Protein AF-A0A7G7KS51-F1 (afdb_monomer_lite)

Sequence (344 aa):
MPGAQEQTQQRRWVGEQLGLYAKAWSNDPSGSKKLEALVADLAPNDPDLRSALKVVASRDGFHKLLNLSGSGKGQIEKQAFLSDLSTVFAPQALEAIDAVLCGVLNLPIETPKEEKPSPSASGQPEAMEAEEHTKPRPRTGSLRKPSKGSLIGAGIGASVVLLGALFTATAPDALCRVGLCGNGQRSEKTEDSALNRAKQAEADLGKAKDIDSYSDAAKRLELALNDLARQRGSKTQSLEEKRLEQKIEEVRKFLEREIATRKGIDEIRDLLLRFETNPEAVDLLRNAAIQTSELVRQGTFYKDQVEALRQEIIALRKEMLRRGSSDQQTERQLNEMDPVFRLF

Foldseek 3Di:
DDDPVRLLVLLLVLLLVLLVLLVVCVVPPCSLVVSLVSLCVSPVPPVLLSVLSNVLSPDPLNSVLSVQQLHPVSVVSLVVVLVVCVVPDDPVSSSSVSSSSCNSSVPDPPDPDPPPDDDDDDDDDDDDDDDDDDDDDDDDDDDDDDDDYDDDDDDDDDDDDDDDDDDDPPDPVVVVVPPPPDPPPLDPPQLVVLLVQLVVLVVQCVVDLALVSNVVSLVSNVVSLVSNCVSQPPDDDDPSSVVSVVVSVVSVVQSVVQVVLVVLLVVLVVLVVVCVVPVLPVVSLLVSLQSLLVSCSNDYSCNVSSVVSNVVSVVSLVVPVVVDDPDPVSVVSSVVSVVSVVSD

Radius of gyration: 30.34 Å; chains: 1; bounding box: 83×69×86 Å

Structure (mmCIF, N/CA/C/O backbone):
data_AF-A0A7G7KS51-F1
#
_entry.id   AF-A0A7G7KS51-F1
#
loop_
_atom_site.group_PDB
_atom_site.id
_atom_site.type_symbol
_atom_site.label_atom_id
_atom_site.label_alt_id
_atom_site.label_comp_id
_atom_site.label_asym_id
_atom_site.label_entity_id
_atom_site.label_seq_id
_atom_site.pdbx_PDB_ins_code
_atom_site.Cartn_x
_atom_site.Cartn_y
_atom_site.Cartn_z
_atom_site.occupancy
_atom_site.B_iso_or_equiv
_atom_site.auth_seq_id
_atom_site.auth_comp_id
_atom_site.auth_asym_id
_atom_site.auth_atom_id
_atom_site.pdbx_PDB_model_num
ATOM 1 N N . MET A 1 1 ? 28.358 15.635 14.340 1.00 48.00 1 MET A N 1
ATOM 2 C CA . MET A 1 1 ? 27.502 14.512 14.780 1.00 48.00 1 MET A CA 1
ATOM 3 C C . MET A 1 1 ? 26.204 14.607 14.002 1.00 48.00 1 MET A C 1
ATOM 5 O O . MET A 1 1 ? 25.747 15.736 13.852 1.00 48.00 1 MET A O 1
ATOM 9 N N . PRO A 1 2 ? 25.661 13.496 13.478 1.00 52.97 2 PRO A N 1
ATOM 10 C CA . PRO A 1 2 ? 24.414 13.520 12.721 1.00 52.97 2 PRO A CA 1
ATOM 11 C C . PRO A 1 2 ? 23.251 13.971 13.608 1.00 52.97 2 PRO A C 1
ATOM 13 O O . PRO A 1 2 ? 23.202 13.627 14.795 1.00 52.97 2 PRO A O 1
ATOM 16 N N . GLY A 1 3 ? 22.333 14.751 13.039 1.00 71.25 3 GLY A N 1
ATOM 17 C CA . GLY A 1 3 ? 21.188 15.299 13.772 1.00 71.25 3 GLY A CA 1
ATOM 18 C C . GLY A 1 3 ? 20.215 14.208 14.231 1.00 71.25 3 GLY A C 1
ATOM 19 O O . GLY A 1 3 ? 20.162 13.130 13.644 1.00 71.25 3 GLY A O 1
ATOM 20 N N . ALA A 1 4 ? 19.390 14.482 15.248 1.00 68.88 4 ALA A N 1
ATOM 21 C CA . ALA A 1 4 ? 18.421 13.499 15.754 1.00 68.88 4 ALA A CA 1
ATOM 22 C C . ALA A 1 4 ? 17.476 12.971 14.650 1.00 68.88 4 ALA A C 1
ATOM 24 O O . ALA A 1 4 ? 17.192 11.780 14.590 1.00 68.88 4 ALA A O 1
ATOM 25 N N . GLN A 1 5 ? 17.058 13.833 13.715 1.00 70.88 5 GLN A N 1
ATOM 26 C CA . GLN A 1 5 ? 16.254 13.434 12.551 1.00 70.88 5 GLN A CA 1
ATOM 27 C C . GLN A 1 5 ? 17.016 12.523 11.572 1.00 70.88 5 GLN A C 1
ATOM 29 O O . GLN A 1 5 ? 16.438 11.579 11.040 1.00 70.88 5 GLN A O 1
ATOM 34 N N . GLU A 1 6 ? 18.306 12.780 11.358 1.00 75.62 6 GLU A N 1
ATOM 35 C CA . GLU A 1 6 ? 19.181 12.010 10.464 1.00 75.62 6 GLU A CA 1
ATOM 36 C C . GLU A 1 6 ? 19.418 10.596 11.019 1.00 75.62 6 GLU A C 1
ATOM 38 O O . GLU A 1 6 ? 19.270 9.610 10.298 1.00 75.62 6 GLU A O 1
ATOM 43 N N . GLN A 1 7 ? 19.651 10.482 12.333 1.00 79.38 7 GLN A N 1
ATOM 44 C CA . GLN A 1 7 ? 19.735 9.192 13.030 1.00 79.38 7 GLN A CA 1
ATOM 45 C C . GLN A 1 7 ? 18.413 8.411 12.953 1.00 79.38 7 GLN A C 1
ATOM 47 O O . GLN A 1 7 ? 18.426 7.205 12.707 1.00 79.38 7 GLN A O 1
ATOM 52 N N . THR A 1 8 ? 17.264 9.079 13.106 1.00 81.56 8 THR A N 1
ATOM 53 C CA . THR A 1 8 ? 15.942 8.442 12.969 1.00 81.56 8 THR A CA 1
ATOM 54 C C . THR A 1 8 ? 15.689 7.942 11.544 1.00 81.56 8 THR A C 1
ATOM 56 O O . THR A 1 8 ? 15.208 6.823 11.371 1.00 81.56 8 THR A O 1
ATOM 59 N N . GLN A 1 9 ? 16.059 8.712 10.514 1.00 82.44 9 GLN A N 1
ATOM 60 C CA . GLN A 1 9 ? 15.965 8.270 9.115 1.00 82.44 9 GLN A CA 1
ATOM 61 C C . GLN A 1 9 ? 16.899 7.087 8.820 1.00 82.44 9 GLN A C 1
ATOM 63 O O . GLN A 1 9 ? 16.473 6.118 8.193 1.00 82.44 9 GLN A O 1
ATOM 68 N N . GLN A 1 10 ? 18.135 7.112 9.325 1.00 85.75 10 GLN A N 1
ATOM 69 C CA . GLN A 1 10 ? 19.081 6.004 9.180 1.00 85.75 10 GLN A CA 1
ATOM 70 C C . GLN A 1 10 ? 18.561 4.719 9.850 1.00 85.75 10 GLN A C 1
ATOM 72 O O . GLN A 1 10 ? 18.588 3.648 9.245 1.00 85.75 10 GLN A O 1
ATOM 77 N N . ARG A 1 11 ? 18.027 4.821 11.074 1.00 87.50 11 ARG A N 1
ATOM 78 C CA . ARG A 1 11 ? 17.418 3.698 11.811 1.00 87.50 11 ARG A CA 1
ATOM 79 C C . ARG A 1 11 ? 16.184 3.143 11.099 1.00 87.50 11 ARG A C 1
ATOM 81 O O . ARG A 1 11 ? 16.029 1.927 11.000 1.00 87.50 11 ARG A O 1
ATOM 88 N N . ARG A 1 12 ? 15.354 4.014 10.520 1.00 86.19 12 ARG A N 1
ATOM 89 C CA . ARG A 1 12 ? 14.233 3.606 9.667 1.00 86.19 12 ARG A CA 1
ATOM 90 C C . ARG A 1 12 ? 14.711 2.832 8.435 1.00 86.19 12 ARG A C 1
ATOM 92 O O . ARG A 1 12 ? 14.176 1.761 8.169 1.00 86.19 12 ARG A O 1
ATOM 99 N N . TRP A 1 13 ? 15.730 3.319 7.724 1.00 88.25 13 TRP A N 1
ATOM 100 C CA . TRP A 1 13 ? 16.297 2.625 6.559 1.00 88.25 13 TRP A CA 1
ATOM 101 C C . TRP A 1 13 ? 16.840 1.233 6.922 1.00 88.25 13 TRP A C 1
ATOM 103 O O . TRP A 1 13 ? 16.546 0.262 6.225 1.00 88.25 13 TRP A O 1
ATOM 113 N N . VAL A 1 14 ? 17.540 1.106 8.059 1.00 86.88 14 VAL A N 1
ATOM 114 C CA . VAL A 1 14 ? 17.953 -0.198 8.620 1.00 86.88 14 VAL A CA 1
ATOM 115 C C . VAL A 1 14 ? 16.743 -1.117 8.809 1.00 86.88 14 VAL A C 1
ATOM 117 O O . VAL A 1 14 ? 16.795 -2.290 8.444 1.00 86.88 14 VAL A O 1
ATOM 120 N N . GLY A 1 15 ? 15.632 -0.584 9.319 1.00 87.62 15 GLY A N 1
ATOM 121 C CA . GLY A 1 15 ? 14.374 -1.312 9.460 1.00 87.62 15 GLY A CA 1
ATOM 122 C C . GLY A 1 15 ? 13.752 -1.761 8.143 1.00 87.62 15 GLY A C 1
ATOM 123 O O . GLY A 1 15 ? 13.323 -2.907 8.032 1.00 87.62 15 GLY A O 1
ATOM 124 N N . GLU A 1 16 ? 13.726 -0.893 7.133 1.00 87.50 16 GLU A N 1
ATOM 125 C CA . GLU A 1 16 ? 13.207 -1.220 5.800 1.00 87.50 16 GLU A CA 1
ATOM 126 C C . GLU A 1 16 ? 14.004 -2.379 5.173 1.00 87.50 16 GLU A C 1
ATOM 128 O O . GLU A 1 16 ? 13.408 -3.352 4.706 1.00 87.50 16 GLU A O 1
ATOM 133 N N . GLN A 1 17 ? 15.342 -2.347 5.259 1.00 85.69 17 GLN A N 1
ATOM 134 C CA . GLN A 1 17 ? 16.193 -3.460 4.818 1.00 85.69 17 GLN A CA 1
ATOM 135 C C . GLN A 1 17 ? 15.927 -4.737 5.627 1.00 85.69 17 GLN A C 1
ATOM 137 O O . GLN A 1 17 ? 15.669 -5.795 5.049 1.00 85.69 17 GLN A O 1
ATOM 142 N N . LEU A 1 18 ? 15.929 -4.645 6.962 1.00 84.94 18 LEU A N 1
ATOM 143 C CA . LEU A 1 18 ? 15.682 -5.783 7.850 1.00 84.94 18 LEU A CA 1
ATOM 144 C C . LEU A 1 18 ? 14.336 -6.457 7.535 1.00 84.94 18 LEU A C 1
ATOM 146 O O . LEU A 1 18 ? 14.275 -7.678 7.428 1.00 84.94 18 LEU A O 1
ATOM 150 N N . GLY A 1 19 ? 13.271 -5.677 7.325 1.00 84.50 19 GLY A N 1
ATOM 151 C CA . GLY A 1 19 ? 11.937 -6.184 6.999 1.00 84.50 19 GLY A CA 1
ATOM 152 C C . GLY A 1 19 ? 11.851 -6.885 5.640 1.00 84.50 19 GLY A C 1
ATOM 153 O O . GLY A 1 19 ? 11.156 -7.898 5.525 1.00 84.50 19 GLY A O 1
ATOM 154 N N . LEU A 1 20 ? 12.568 -6.394 4.622 1.00 83.75 20 LEU A N 1
ATOM 155 C CA . LEU A 1 20 ? 12.637 -7.026 3.298 1.00 83.75 20 LEU A CA 1
ATOM 156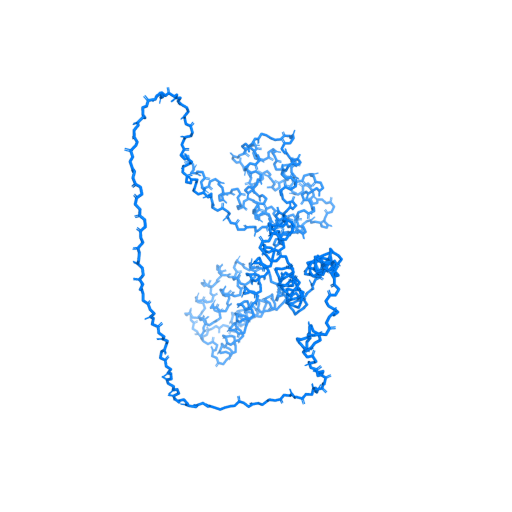 C C . LEU A 1 20 ? 13.302 -8.408 3.369 1.00 83.75 20 LEU A C 1
ATOM 158 O O . LEU A 1 20 ? 12.703 -9.409 2.965 1.00 83.75 20 LEU A O 1
ATOM 162 N N .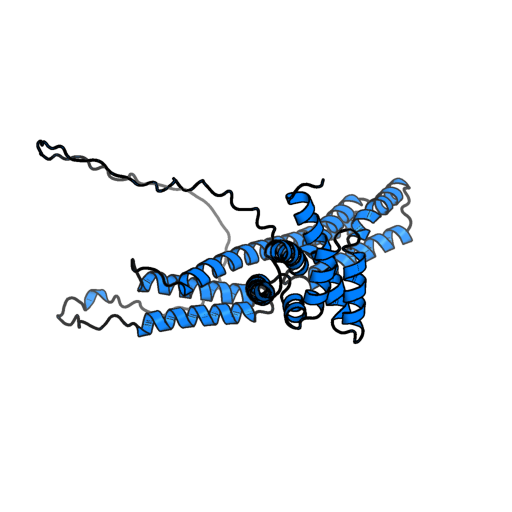 TYR A 1 21 ? 14.506 -8.484 3.940 1.00 83.31 21 TYR A N 1
ATOM 163 C CA . TYR A 1 21 ? 15.252 -9.741 4.047 1.00 83.31 21 TYR A CA 1
ATOM 164 C C . TYR A 1 21 ? 14.606 -10.731 5.027 1.00 83.31 21 TYR A C 1
ATOM 166 O O . TYR A 1 21 ? 14.544 -11.925 4.739 1.00 83.31 21 TYR A O 1
ATOM 174 N N . ALA A 1 22 ? 14.041 -10.258 6.144 1.00 83.00 22 ALA A N 1
ATOM 175 C CA . ALA A 1 22 ? 13.349 -11.120 7.101 1.00 83.00 22 ALA A CA 1
ATOM 176 C C . ALA A 1 22 ? 12.105 -11.793 6.499 1.00 83.00 22 ALA A C 1
ATOM 178 O O . ALA A 1 22 ? 11.850 -12.964 6.775 1.00 83.00 22 ALA A O 1
ATOM 179 N N . LYS A 1 23 ? 11.357 -11.094 5.632 1.00 79.75 23 LYS A N 1
ATOM 180 C CA . LYS A 1 23 ? 10.271 -11.710 4.853 1.00 79.75 23 LYS A CA 1
ATOM 181 C C . LYS A 1 23 ? 10.812 -12.732 3.854 1.00 79.75 23 LYS A C 1
ATOM 183 O O . LYS A 1 23 ? 10.288 -13.843 3.802 1.00 79.75 23 LYS A O 1
ATOM 188 N N . ALA A 1 24 ? 11.870 -12.396 3.110 1.00 80.69 24 ALA A N 1
ATOM 189 C CA . ALA A 1 24 ? 12.480 -13.293 2.124 1.00 80.69 24 ALA A CA 1
ATOM 190 C C . ALA A 1 24 ? 13.015 -14.602 2.741 1.00 80.69 24 ALA A C 1
ATOM 192 O O . ALA A 1 24 ? 12.940 -15.653 2.109 1.00 80.69 24 ALA A O 1
ATOM 193 N N . TRP A 1 25 ? 13.513 -14.557 3.980 1.00 81.38 25 TRP A N 1
ATOM 194 C CA . TRP A 1 25 ? 14.050 -15.721 4.698 1.00 81.38 25 TRP A CA 1
ATOM 195 C C . TRP A 1 25 ? 13.084 -16.342 5.718 1.00 81.38 25 TRP A C 1
ATOM 197 O O . TRP A 1 25 ? 13.467 -17.271 6.422 1.00 81.38 25 TRP A O 1
ATOM 207 N N . SER A 1 26 ? 11.831 -15.882 5.791 1.00 74.38 26 SER A N 1
ATOM 208 C CA . SER A 1 26 ? 10.830 -16.379 6.756 1.00 74.38 26 SER A CA 1
ATOM 209 C C . SER A 1 26 ? 10.537 -17.886 6.651 1.00 74.38 26 SER A C 1
ATOM 211 O O . SER A 1 26 ? 10.188 -18.509 7.649 1.00 74.38 26 SER A O 1
ATOM 213 N N . ASN A 1 27 ? 10.727 -18.475 5.465 1.00 71.25 27 ASN A N 1
ATOM 214 C CA . ASN A 1 27 ? 10.552 -19.908 5.194 1.00 71.25 27 ASN A CA 1
ATOM 215 C C . ASN A 1 27 ? 11.881 -20.696 5.165 1.00 71.25 27 ASN A C 1
ATOM 217 O O . ASN A 1 27 ? 11.888 -21.879 4.829 1.00 71.25 27 ASN A O 1
ATOM 221 N N . ASP A 1 28 ? 13.014 -20.055 5.468 1.00 75.44 28 ASP A N 1
ATOM 222 C CA . ASP A 1 28 ? 14.344 -20.671 5.449 1.00 75.44 28 ASP A CA 1
ATOM 223 C C . ASP A 1 28 ? 14.732 -21.145 6.867 1.00 75.44 28 ASP A C 1
ATOM 225 O O . ASP A 1 28 ? 14.805 -20.316 7.778 1.00 75.44 28 ASP A O 1
ATOM 229 N N . PRO A 1 29 ? 15.059 -22.436 7.087 1.00 69.06 29 PRO A N 1
ATOM 230 C CA . PRO A 1 29 ? 15.529 -22.939 8.386 1.00 69.06 29 PRO A CA 1
ATOM 231 C C . PRO A 1 29 ? 16.785 -22.237 8.934 1.00 69.06 29 PRO A C 1
ATOM 233 O O . PRO A 1 29 ? 17.073 -22.314 10.126 1.00 69.06 29 PRO A O 1
ATOM 236 N N . SER A 1 30 ? 17.551 -21.560 8.073 1.00 76.69 30 SER A N 1
ATOM 237 C CA . SER A 1 30 ? 18.721 -20.747 8.427 1.00 76.69 30 SER A CA 1
ATOM 238 C C . SER A 1 30 ? 18.424 -19.244 8.563 1.00 76.69 30 SER A C 1
ATOM 240 O O . SER A 1 30 ? 19.334 -18.469 8.869 1.00 76.69 30 SER A O 1
ATOM 242 N N . GLY A 1 31 ? 17.170 -18.820 8.366 1.00 74.12 31 GLY A N 1
ATOM 243 C CA . GLY A 1 31 ? 16.760 -17.415 8.302 1.00 74.12 31 GLY A CA 1
ATOM 244 C C . GLY A 1 31 ? 17.086 -16.598 9.555 1.00 74.12 31 GLY A C 1
ATOM 245 O O . GLY A 1 31 ? 17.505 -15.451 9.433 1.00 74.12 31 GLY A O 1
ATOM 246 N N . SER A 1 32 ? 17.004 -17.192 10.749 1.00 70.44 32 SER A N 1
ATOM 247 C CA . SER A 1 32 ? 17.393 -16.543 12.013 1.00 70.44 32 SER A CA 1
ATOM 248 C C . SER A 1 32 ? 18.886 -16.190 12.057 1.00 70.44 32 SER A C 1
ATOM 250 O O . SER A 1 32 ? 19.242 -15.045 12.323 1.00 70.44 32 SER A O 1
ATOM 252 N N . LYS A 1 33 ? 19.771 -17.124 11.685 1.00 75.94 33 LYS A N 1
ATOM 253 C CA . LYS A 1 33 ? 21.223 -16.872 11.593 1.00 75.94 33 LYS A CA 1
ATOM 254 C C . LYS A 1 33 ? 21.568 -15.843 10.513 1.00 75.94 33 LYS A C 1
ATOM 256 O O . LYS A 1 33 ? 22.468 -15.029 10.705 1.00 75.94 33 LYS A O 1
ATOM 261 N N . LYS A 1 34 ? 20.844 -15.856 9.388 1.00 79.69 34 LYS A N 1
ATOM 262 C CA . LYS A 1 34 ? 20.991 -14.846 8.326 1.00 79.69 34 LYS A CA 1
ATOM 263 C C . LYS A 1 34 ? 20.549 -13.458 8.801 1.00 79.69 34 LYS A C 1
ATOM 265 O O . LYS A 1 34 ? 21.216 -12.477 8.486 1.00 79.69 34 LYS A O 1
ATOM 270 N N . LEU A 1 35 ? 19.493 -13.373 9.613 1.00 77.12 35 LEU A N 1
ATOM 271 C CA . LEU A 1 35 ? 19.055 -12.124 10.242 1.00 77.12 35 LEU A CA 1
ATOM 272 C C . LEU A 1 35 ? 20.059 -11.595 11.270 1.00 77.12 35 LEU A C 1
ATOM 274 O O . LEU A 1 35 ? 20.345 -10.402 11.265 1.00 77.12 35 LEU A O 1
ATOM 278 N N . GLU A 1 36 ? 20.647 -12.452 12.105 1.00 76.12 36 GLU A N 1
ATOM 279 C CA . GLU A 1 36 ? 21.691 -12.040 13.055 1.00 76.12 36 GLU A CA 1
ATOM 280 C C . GLU A 1 36 ? 22.951 -11.488 12.369 1.00 76.12 36 GLU A C 1
ATOM 282 O O . GLU A 1 36 ? 23.562 -10.545 12.885 1.00 76.12 36 GLU A O 1
ATOM 287 N N . ALA A 1 37 ? 23.330 -12.058 11.219 1.00 80.75 37 ALA A N 1
ATOM 288 C CA . ALA A 1 37 ? 24.410 -11.545 10.376 1.00 80.75 37 ALA A CA 1
ATOM 289 C C . ALA A 1 37 ? 24.028 -10.192 9.751 1.00 80.75 37 ALA A C 1
ATOM 291 O O . ALA A 1 37 ? 24.745 -9.212 9.931 1.00 80.75 37 ALA A O 1
ATOM 292 N N . LEU A 1 38 ? 22.845 -10.100 9.137 1.00 82.62 38 LEU A N 1
ATOM 293 C CA . LEU A 1 38 ? 22.338 -8.863 8.539 1.00 82.62 38 LEU A CA 1
ATOM 294 C C . LEU A 1 38 ? 22.237 -7.710 9.555 1.00 82.62 38 LEU A C 1
ATOM 296 O O . LEU A 1 38 ? 22.569 -6.573 9.234 1.00 82.62 38 LEU A O 1
ATOM 300 N N . VAL A 1 39 ? 21.831 -7.983 10.799 1.00 81.69 39 VAL A N 1
ATOM 301 C CA . VAL A 1 39 ? 21.826 -6.985 11.885 1.00 81.69 39 VAL A CA 1
ATOM 302 C C . VAL A 1 39 ? 23.236 -6.458 12.185 1.00 81.69 39 VAL A C 1
ATOM 304 O O . VAL A 1 39 ? 23.389 -5.281 12.517 1.00 81.69 39 VAL A O 1
ATOM 307 N N . ALA A 1 40 ? 24.272 -7.295 12.068 1.00 77.88 40 ALA A N 1
ATOM 308 C CA . ALA A 1 40 ? 25.654 -6.853 12.243 1.00 77.88 40 ALA A CA 1
ATOM 309 C C . ALA A 1 40 ? 26.127 -5.943 11.098 1.00 77.88 40 ALA A C 1
ATOM 311 O O . ALA A 1 40 ? 26.807 -4.952 11.373 1.00 77.88 40 ALA A O 1
ATOM 312 N N . ASP A 1 41 ? 25.712 -6.241 9.865 1.00 79.44 41 ASP A N 1
ATOM 313 C CA . ASP A 1 41 ? 26.084 -5.493 8.658 1.00 79.44 41 ASP A CA 1
ATOM 314 C C . ASP A 1 41 ? 25.321 -4.163 8.510 1.00 79.44 41 ASP A C 1
ATOM 316 O O . ASP A 1 41 ? 25.886 -3.176 8.040 1.00 79.44 41 ASP A O 1
ATOM 320 N N . LEU A 1 42 ? 24.050 -4.102 8.932 1.00 78.31 42 LEU A N 1
ATOM 321 C CA . LEU A 1 42 ? 23.209 -2.900 8.821 1.00 78.31 42 LEU A CA 1
ATOM 322 C C . LEU A 1 42 ? 23.503 -1.832 9.890 1.00 78.31 42 LEU A C 1
ATOM 324 O O . LEU A 1 42 ? 23.243 -0.652 9.660 1.00 78.31 42 LEU A O 1
ATOM 328 N N . ALA A 1 43 ? 24.052 -2.218 11.046 1.00 78.94 43 ALA A N 1
ATOM 329 C CA . ALA A 1 43 ? 24.408 -1.304 12.137 1.00 78.94 43 ALA A CA 1
ATOM 330 C C . ALA A 1 43 ? 25.916 -1.366 12.483 1.00 78.94 43 ALA A C 1
ATOM 332 O O . ALA A 1 43 ? 26.275 -1.673 13.627 1.00 78.94 43 ALA A O 1
ATOM 333 N N . PRO A 1 44 ? 26.835 -1.072 11.536 1.00 74.06 44 PRO A N 1
ATOM 334 C CA . PRO A 1 44 ? 28.278 -1.246 11.731 1.00 74.06 44 PRO A CA 1
ATOM 335 C C . PRO A 1 44 ? 28.872 -0.249 12.741 1.00 74.06 44 PRO A C 1
ATOM 337 O O . PRO A 1 44 ? 29.849 -0.574 13.414 1.00 74.06 44 PRO A O 1
ATOM 340 N N . ASN A 1 45 ? 28.231 0.914 12.910 1.00 78.00 45 ASN A N 1
ATOM 341 C CA . ASN A 1 45 ? 28.714 2.030 13.732 1.00 78.00 45 ASN A CA 1
ATOM 342 C C . ASN A 1 45 ? 27.875 2.292 15.004 1.00 78.00 45 ASN A C 1
ATOM 344 O O . ASN A 1 45 ? 28.193 3.214 15.747 1.00 78.00 45 ASN A O 1
ATOM 348 N N . ASP A 1 46 ? 26.819 1.508 15.259 1.00 79.44 46 ASP A N 1
ATOM 349 C CA . ASP A 1 46 ? 25.944 1.629 16.442 1.00 79.44 46 ASP A CA 1
ATOM 350 C C . ASP A 1 46 ? 25.888 0.257 17.162 1.00 79.44 46 ASP A C 1
ATOM 352 O O . ASP A 1 46 ? 25.078 -0.608 16.802 1.00 79.44 46 ASP A O 1
ATOM 356 N N . PRO A 1 47 ? 26.823 -0.023 18.097 1.00 80.06 47 PRO A N 1
ATOM 357 C CA . PRO A 1 47 ? 26.948 -1.335 18.740 1.00 80.06 47 PRO A CA 1
ATOM 358 C C . PRO A 1 47 ? 25.800 -1.632 19.715 1.00 80.06 47 PRO A C 1
ATOM 360 O O . PRO A 1 47 ? 25.430 -2.799 19.885 1.00 80.06 47 PRO A O 1
ATOM 363 N N . ASP A 1 48 ? 25.207 -0.595 20.306 1.00 80.38 48 ASP A N 1
ATOM 364 C CA . ASP A 1 48 ? 24.077 -0.716 21.226 1.00 80.38 48 ASP A CA 1
ATOM 365 C C . ASP A 1 48 ? 22.808 -1.080 20.451 1.00 80.38 48 ASP A C 1
ATOM 367 O O . ASP A 1 48 ? 22.142 -2.066 20.783 1.00 80.38 48 ASP A O 1
ATOM 371 N N . LEU A 1 49 ? 22.539 -0.388 19.334 1.00 81.81 49 LEU A N 1
ATOM 372 C CA . LEU A 1 49 ? 21.464 -0.756 18.413 1.00 81.81 49 LEU A CA 1
ATOM 373 C C . LEU A 1 49 ? 21.659 -2.170 17.860 1.00 81.81 49 LEU A C 1
ATOM 375 O O . LEU A 1 49 ? 20.711 -2.951 17.845 1.00 81.81 49 LEU A O 1
ATOM 379 N N . ARG A 1 50 ? 22.876 -2.544 17.445 1.00 84.69 50 ARG A N 1
ATOM 380 C CA . ARG A 1 50 ? 23.167 -3.905 16.958 1.00 84.69 50 ARG A CA 1
ATOM 381 C C . ARG A 1 50 ? 22.831 -4.969 18.003 1.00 84.69 50 ARG A C 1
ATOM 383 O O . ARG A 1 50 ? 22.251 -6.002 17.668 1.00 84.69 50 ARG A O 1
ATOM 390 N N . SER A 1 51 ? 23.192 -4.725 19.260 1.00 84.19 51 SER A N 1
ATOM 391 C CA . SER A 1 51 ? 22.931 -5.647 20.370 1.00 84.19 51 SER A CA 1
ATOM 392 C C . SER A 1 51 ? 21.431 -5.761 20.653 1.00 84.19 51 SER A C 1
ATOM 394 O O . SER A 1 51 ? 20.903 -6.870 20.751 1.00 84.19 51 SER A O 1
ATOM 396 N N . ALA A 1 52 ? 20.723 -4.629 20.677 1.00 84.44 52 ALA A N 1
ATOM 397 C CA . ALA A 1 52 ? 19.272 -4.580 20.820 1.00 84.44 52 ALA A CA 1
ATOM 398 C C . ALA A 1 52 ? 18.543 -5.306 19.674 1.00 84.44 52 ALA A C 1
ATOM 400 O O . ALA A 1 52 ? 17.656 -6.125 19.918 1.00 84.44 52 ALA A O 1
ATOM 401 N N . LEU A 1 53 ? 18.954 -5.077 18.423 1.00 85.06 53 LEU A N 1
ATOM 402 C CA . LEU A 1 53 ? 18.328 -5.682 17.246 1.00 85.06 53 LEU A CA 1
ATOM 403 C C . LEU A 1 53 ? 18.522 -7.199 17.166 1.00 85.06 53 LEU A C 1
ATOM 405 O O . LEU A 1 53 ? 17.620 -7.881 16.686 1.00 85.06 53 LEU A O 1
ATOM 409 N N . LYS A 1 54 ? 19.624 -7.759 17.686 1.00 84.00 54 LYS A N 1
ATOM 410 C CA . LYS A 1 54 ? 19.775 -9.222 17.806 1.00 84.00 54 LYS A CA 1
ATOM 411 C C . LYS A 1 54 ? 18.748 -9.831 18.765 1.00 84.00 54 LYS A C 1
ATOM 413 O O . LYS A 1 54 ? 18.146 -10.856 18.452 1.00 84.00 54 LYS A O 1
ATOM 418 N N . VAL A 1 55 ? 18.507 -9.186 19.908 1.00 83.94 55 VAL A N 1
ATOM 419 C CA . VAL A 1 55 ? 17.481 -9.613 20.880 1.00 83.94 55 VAL A CA 1
ATOM 420 C C . VAL A 1 55 ? 16.067 -9.430 20.321 1.00 83.94 55 VAL A C 1
ATOM 422 O O . VAL A 1 55 ? 15.196 -10.257 20.567 1.00 83.94 55 VAL A O 1
ATOM 425 N N . VAL A 1 56 ? 15.824 -8.373 19.543 1.00 85.19 56 VAL A N 1
ATOM 426 C CA . VAL A 1 56 ? 14.545 -8.168 18.845 1.00 85.19 56 VAL A CA 1
ATOM 427 C C . VAL A 1 56 ? 14.310 -9.255 17.793 1.00 85.19 56 VAL A C 1
ATOM 429 O O . VAL A 1 56 ? 13.265 -9.899 17.821 1.00 85.19 56 VAL A O 1
ATOM 432 N N . ALA A 1 57 ? 15.279 -9.501 16.907 1.00 83.00 57 ALA A N 1
ATOM 433 C CA . ALA A 1 57 ? 15.151 -10.440 15.791 1.00 83.00 57 ALA A CA 1
ATOM 434 C C . ALA A 1 57 ? 15.012 -11.913 16.219 1.00 83.00 57 ALA A C 1
ATOM 436 O O . ALA A 1 57 ? 14.525 -12.724 15.438 1.00 83.00 57 ALA A O 1
ATOM 437 N N . SER A 1 58 ? 15.415 -12.254 17.447 1.00 80.38 58 SER A N 1
ATOM 438 C CA . SER A 1 58 ? 15.304 -13.599 18.032 1.00 80.38 58 SER A CA 1
ATOM 439 C C . SER A 1 58 ? 14.009 -13.840 18.825 1.00 80.38 58 SER A C 1
ATOM 441 O O . SER A 1 58 ? 13.794 -14.947 19.315 1.00 80.38 58 SER A O 1
ATOM 443 N N . ARG A 1 59 ? 13.120 -12.840 18.956 1.00 82.75 59 ARG A N 1
ATOM 444 C CA . ARG A 1 59 ? 11.812 -12.989 19.620 1.00 82.75 59 ARG A CA 1
ATOM 445 C C . ARG A 1 59 ? 10.711 -13.367 18.626 1.00 82.75 59 ARG A C 1
ATOM 447 O O . ARG A 1 59 ? 10.516 -12.685 17.624 1.00 82.75 59 ARG A O 1
ATOM 454 N N . ASP A 1 60 ? 9.864 -14.331 18.992 1.00 79.62 60 ASP A N 1
ATOM 455 C CA . ASP A 1 60 ? 8.670 -14.730 18.218 1.00 79.62 60 ASP A CA 1
ATOM 456 C C . ASP A 1 60 ? 7.752 -13.551 17.845 1.00 79.62 60 ASP A C 1
ATOM 458 O O . ASP A 1 60 ? 7.139 -13.536 16.775 1.00 79.62 60 ASP A O 1
ATOM 462 N N . GLY A 1 61 ? 7.658 -12.542 18.721 1.00 82.19 61 GLY A N 1
ATOM 463 C CA . GLY A 1 61 ? 6.892 -11.318 18.468 1.00 82.19 61 GLY A CA 1
ATOM 464 C C . GLY A 1 61 ? 7.372 -10.556 17.229 1.00 82.19 61 GLY A C 1
ATOM 465 O O . GLY A 1 61 ? 6.549 -10.082 16.450 1.00 82.19 61 GLY A O 1
ATOM 466 N N . PHE A 1 62 ? 8.682 -10.526 16.968 1.00 84.12 62 PHE A N 1
ATOM 467 C CA . PHE A 1 62 ? 9.233 -9.894 15.771 1.00 84.12 62 PHE A CA 1
ATOM 468 C C . PHE A 1 62 ? 8.801 -10.627 14.495 1.00 84.12 62 PHE A C 1
ATOM 470 O O . PHE A 1 62 ? 8.353 -9.993 13.542 1.00 84.12 62 PHE A O 1
ATOM 477 N N . HIS A 1 63 ? 8.820 -11.964 14.492 1.00 81.25 63 HIS A N 1
ATOM 478 C CA . HIS A 1 63 ? 8.332 -12.744 13.351 1.00 81.25 63 HIS A CA 1
ATOM 479 C C . HIS A 1 63 ? 6.830 -12.546 13.089 1.00 81.25 63 HIS A C 1
ATOM 481 O O . HIS A 1 63 ? 6.414 -12.486 11.931 1.00 81.25 63 HIS A O 1
ATOM 487 N N . LYS A 1 64 ? 6.013 -12.361 14.137 1.00 82.06 64 LYS A N 1
ATOM 488 C CA . LYS A 1 64 ? 4.595 -11.983 13.985 1.00 82.06 64 LYS A CA 1
ATOM 489 C C . LYS A 1 64 ? 4.438 -10.601 13.338 1.00 82.06 64 LYS A C 1
ATOM 491 O O . LYS A 1 64 ? 3.606 -10.452 12.445 1.00 82.06 64 LYS A O 1
ATOM 496 N N . LEU A 1 65 ? 5.263 -9.622 13.722 1.00 85.00 65 LEU A N 1
ATOM 497 C CA . LEU A 1 65 ? 5.252 -8.271 13.142 1.00 85.00 65 LEU A CA 1
ATOM 498 C C . LEU A 1 65 ? 5.561 -8.257 11.637 1.00 85.00 65 LEU A C 1
ATOM 500 O O . LEU A 1 65 ? 4.925 -7.506 10.898 1.00 85.00 65 LEU A O 1
ATOM 504 N N . LEU A 1 66 ? 6.469 -9.112 11.150 1.00 83.19 66 LEU A N 1
ATOM 505 C CA . LEU A 1 66 ? 6.804 -9.192 9.718 1.00 83.19 66 LEU A CA 1
ATOM 506 C C . LEU A 1 66 ? 5.576 -9.460 8.834 1.00 83.19 66 LEU A C 1
ATOM 508 O O . LEU A 1 66 ? 5.436 -8.847 7.774 1.00 83.19 66 LEU A O 1
ATOM 512 N N . ASN A 1 67 ? 4.663 -10.315 9.302 1.00 80.25 67 ASN A N 1
ATOM 513 C CA . ASN A 1 67 ? 3.419 -10.668 8.610 1.00 80.25 67 ASN A CA 1
ATOM 514 C C . ASN A 1 67 ? 2.355 -9.553 8.650 1.00 80.25 67 ASN A C 1
ATOM 516 O O . ASN A 1 67 ? 1.335 -9.655 7.972 1.00 80.25 67 ASN A O 1
ATOM 520 N N . LEU A 1 68 ? 2.580 -8.495 9.436 1.00 80.50 68 LEU A N 1
ATOM 521 C CA . LEU A 1 68 ? 1.661 -7.369 9.639 1.00 80.50 68 LEU A CA 1
ATOM 522 C C . LEU A 1 68 ? 2.198 -6.040 9.082 1.00 80.50 68 LEU A C 1
ATOM 524 O O . LEU A 1 68 ? 1.521 -5.013 9.169 1.00 80.50 68 LEU A O 1
ATOM 528 N N . SER A 1 69 ? 3.393 -6.058 8.494 1.00 74.94 69 SER A N 1
ATOM 529 C CA . SER A 1 69 ? 4.022 -4.939 7.788 1.00 74.94 69 SER A CA 1
ATOM 530 C C . SER A 1 69 ? 3.121 -4.411 6.658 1.00 74.94 69 SER A C 1
ATOM 532 O O . SER A 1 69 ? 2.587 -5.190 5.870 1.00 74.94 69 SER A O 1
ATOM 534 N N . GLY A 1 70 ? 2.921 -3.090 6.607 1.00 65.12 70 GLY A N 1
ATOM 535 C CA . GLY A 1 70 ? 1.955 -2.413 5.732 1.00 65.12 70 GLY A CA 1
ATOM 536 C C . GLY A 1 70 ? 0.506 -2.389 6.244 1.00 65.12 70 GLY A C 1
ATOM 537 O O . GLY A 1 70 ? -0.335 -1.730 5.638 1.00 65.12 70 GLY A O 1
ATOM 538 N N . SER A 1 71 ? 0.185 -3.056 7.360 1.00 70.62 71 SER A N 1
ATOM 539 C CA . SER A 1 71 ? -1.170 -3.075 7.931 1.00 70.62 71 SER A CA 1
ATOM 540 C C . SER A 1 71 ? -1.286 -2.220 9.198 1.00 70.62 71 SER A C 1
ATOM 542 O O . SER A 1 71 ? -0.375 -2.182 10.024 1.00 70.62 71 SER A O 1
ATOM 544 N N . GLY A 1 72 ? -2.461 -1.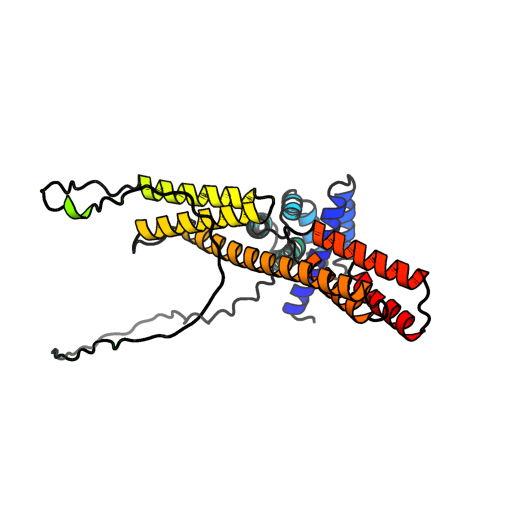626 9.436 1.00 66.00 72 GLY A N 1
ATOM 545 C CA . GLY A 1 72 ? -2.742 -0.921 10.698 1.00 66.00 72 GLY A CA 1
ATOM 546 C C . GLY A 1 72 ? -2.726 -1.828 11.943 1.00 66.00 72 GLY A C 1
ATOM 547 O O . GLY A 1 72 ? -2.574 -1.336 13.056 1.00 66.00 72 GLY A O 1
ATOM 548 N N . LYS A 1 73 ? -2.826 -3.159 11.781 1.00 74.31 73 LYS A N 1
ATOM 549 C CA . LYS A 1 73 ? -2.594 -4.115 12.883 1.00 74.31 73 LYS A CA 1
ATOM 550 C C . LYS A 1 73 ? -1.120 -4.137 13.301 1.00 74.31 73 LYS A C 1
ATOM 552 O O . LYS A 1 73 ? -0.834 -4.287 14.482 1.00 74.31 73 LYS A O 1
ATOM 557 N N . GLY A 1 74 ? -0.201 -3.906 12.359 1.00 81.06 74 GLY A N 1
ATOM 558 C CA . GLY A 1 74 ? 1.230 -3.794 12.627 1.00 81.06 74 GLY A CA 1
ATOM 559 C C . GLY A 1 74 ? 1.566 -2.675 13.614 1.00 81.06 74 GLY A C 1
ATOM 560 O O . GLY A 1 74 ? 2.438 -2.867 14.448 1.00 81.06 74 GLY A O 1
ATOM 561 N N . GLN A 1 75 ? 0.847 -1.546 13.601 1.00 80.12 75 GLN A N 1
ATOM 562 C CA . GLN A 1 75 ? 1.085 -0.451 14.552 1.00 80.12 75 GLN A CA 1
ATOM 563 C C . GLN A 1 75 ? 0.654 -0.796 15.989 1.00 80.12 75 GLN A C 1
ATOM 565 O O . GLN A 1 75 ? 1.366 -0.454 16.932 1.00 80.12 75 GLN A O 1
ATOM 570 N N . ILE A 1 76 ? -0.461 -1.515 16.157 1.00 79.25 76 ILE A N 1
ATOM 571 C CA . ILE A 1 76 ? -0.948 -1.973 17.471 1.00 79.25 76 ILE A CA 1
ATOM 572 C C . ILE A 1 76 ? 0.001 -3.034 18.042 1.00 79.25 76 ILE A C 1
ATOM 574 O O . ILE A 1 76 ? 0.466 -2.916 19.174 1.00 79.25 76 ILE A O 1
ATOM 578 N N . GLU A 1 77 ? 0.352 -4.036 17.236 1.00 85.25 77 GLU A N 1
ATOM 579 C CA . GLU A 1 77 ? 1.285 -5.092 17.639 1.00 85.25 77 GLU A CA 1
ATOM 580 C C . GLU A 1 77 ? 2.700 -4.533 17.874 1.00 85.25 77 GLU A C 1
ATOM 582 O O . GLU A 1 77 ? 3.391 -4.995 18.778 1.00 85.25 77 GLU A O 1
ATOM 587 N N . LYS A 1 78 ? 3.128 -3.486 17.143 1.00 89.81 78 LYS A N 1
ATOM 588 C CA . LYS A 1 78 ? 4.380 -2.755 17.424 1.00 89.81 78 LYS A CA 1
ATOM 589 C C . LYS A 1 78 ? 4.360 -2.168 18.832 1.00 89.81 78 LYS A C 1
ATOM 591 O O . LYS A 1 78 ? 5.329 -2.331 19.564 1.00 89.81 78 LYS A O 1
ATOM 596 N N . GLN A 1 79 ? 3.274 -1.495 19.216 1.00 86.25 79 GLN A N 1
ATOM 597 C CA . GLN A 1 79 ? 3.140 -0.897 20.548 1.00 86.25 79 GLN A CA 1
ATOM 598 C C . GLN A 1 79 ? 3.121 -1.962 21.653 1.00 86.25 79 GLN A C 1
ATOM 600 O O . GLN A 1 79 ? 3.812 -1.795 22.655 1.00 86.25 79 GLN A O 1
ATOM 605 N N . ALA A 1 80 ? 2.414 -3.079 21.451 1.00 83.88 80 ALA A N 1
ATOM 606 C CA . ALA A 1 80 ? 2.440 -4.212 22.380 1.00 83.88 80 ALA A CA 1
ATOM 607 C C . ALA A 1 80 ? 3.860 -4.798 22.522 1.00 83.88 80 ALA A C 1
ATOM 609 O O . ALA A 1 80 ? 4.378 -4.928 23.628 1.00 83.88 80 ALA A O 1
ATOM 610 N N . PHE A 1 81 ? 4.541 -5.050 21.403 1.00 88.44 81 PHE A N 1
ATOM 611 C CA . PHE A 1 81 ? 5.898 -5.594 21.388 1.00 88.44 81 PHE A CA 1
ATOM 612 C C . PHE A 1 81 ? 6.942 -4.639 21.997 1.00 88.44 81 PHE A C 1
ATOM 614 O O . PHE A 1 81 ? 7.859 -5.085 22.685 1.00 88.44 81 PHE A O 1
ATOM 621 N N . LEU A 1 82 ? 6.795 -3.322 21.811 1.00 88.69 82 LEU A N 1
ATOM 622 C CA . LEU A 1 82 ? 7.623 -2.313 22.485 1.00 88.69 82 LEU A CA 1
ATOM 623 C C . LEU A 1 82 ? 7.340 -2.237 23.989 1.00 88.69 82 LEU A C 1
ATOM 625 O O . LEU A 1 82 ? 8.280 -2.094 24.771 1.00 88.69 82 LEU A O 1
ATOM 629 N N . SER A 1 83 ? 6.082 -2.397 24.408 1.00 85.62 83 SER A N 1
ATOM 630 C CA . SER A 1 83 ? 5.719 -2.517 25.824 1.00 85.62 83 SER A CA 1
ATOM 631 C C . SER A 1 83 ? 6.398 -3.735 26.463 1.00 85.62 83 SER A C 1
ATOM 633 O O . SER A 1 83 ? 7.004 -3.606 27.526 1.00 85.62 83 SER A O 1
ATOM 635 N N . ASP A 1 84 ? 6.413 -4.885 25.783 1.00 85.69 84 ASP A N 1
ATOM 636 C CA . ASP A 1 84 ? 7.124 -6.088 26.242 1.00 85.69 84 ASP A CA 1
ATOM 637 C C . ASP A 1 84 ? 8.652 -5.898 26.280 1.00 85.69 84 ASP A C 1
ATOM 639 O O . ASP A 1 84 ? 9.344 -6.474 27.126 1.00 85.69 84 ASP A O 1
ATOM 643 N N . LEU A 1 85 ? 9.212 -5.104 25.363 1.00 85.38 85 LEU A N 1
ATOM 644 C CA . LEU A 1 85 ? 10.639 -4.762 25.334 1.00 85.38 85 LEU A CA 1
ATOM 645 C C . LEU A 1 85 ? 11.033 -3.745 26.415 1.00 85.38 85 LEU A C 1
ATOM 647 O O . LEU A 1 85 ? 12.181 -3.766 26.858 1.00 85.38 85 LEU A O 1
ATOM 651 N N . SER A 1 86 ? 10.106 -2.905 26.887 1.00 86.81 86 SER A N 1
ATOM 652 C CA . SER A 1 86 ? 10.385 -1.884 27.912 1.00 86.81 86 SER A CA 1
ATOM 653 C C . SER A 1 86 ? 10.755 -2.448 29.289 1.00 86.81 86 SER A C 1
ATOM 655 O O . SER A 1 86 ? 11.313 -1.743 30.124 1.00 86.81 86 SER A O 1
ATOM 657 N N . THR A 1 87 ? 10.520 -3.745 29.501 1.00 82.75 87 THR A N 1
ATOM 658 C CA . THR A 1 87 ? 10.986 -4.495 30.678 1.00 82.75 87 THR A CA 1
ATOM 659 C C . THR A 1 87 ? 12.476 -4.863 30.629 1.00 82.75 87 THR A C 1
ATOM 661 O O . THR A 1 87 ? 13.037 -5.261 31.647 1.00 82.75 87 THR A O 1
ATOM 664 N N . VAL A 1 88 ? 13.120 -4.750 29.458 1.00 82.75 88 VAL A N 1
ATOM 665 C CA . VAL A 1 88 ? 14.508 -5.190 29.205 1.00 82.75 88 VAL A CA 1
ATOM 666 C C . VAL A 1 88 ? 15.402 -4.052 28.700 1.00 82.75 88 VAL A C 1
ATOM 668 O O . VAL A 1 88 ? 16.598 -4.046 28.984 1.00 82.75 88 VAL A O 1
ATOM 671 N N . PHE A 1 89 ? 14.847 -3.089 27.961 1.00 84.62 89 PHE A N 1
ATOM 672 C CA . PHE A 1 89 ? 15.606 -2.020 27.309 1.00 84.62 89 PHE A CA 1
ATOM 673 C C . PHE A 1 89 ? 15.361 -0.645 27.931 1.00 84.62 89 PHE A C 1
ATOM 675 O O . PHE A 1 89 ? 14.235 -0.283 28.265 1.00 84.62 89 PHE A O 1
ATOM 682 N N . ALA A 1 90 ? 16.428 0.154 28.025 1.00 82.25 90 ALA A N 1
ATOM 683 C CA . ALA A 1 90 ? 16.344 1.554 28.428 1.00 82.25 90 ALA A CA 1
ATOM 684 C C . ALA A 1 90 ? 15.563 2.398 27.390 1.00 82.25 90 ALA A C 1
ATOM 686 O O . ALA A 1 90 ? 15.603 2.070 26.200 1.00 82.25 90 ALA A O 1
ATOM 687 N N . PRO A 1 91 ? 14.928 3.522 27.784 1.00 78.88 91 PRO A N 1
ATOM 688 C CA . PRO A 1 91 ? 14.093 4.335 26.888 1.00 78.88 91 PRO A CA 1
ATOM 689 C C . PRO A 1 91 ? 14.768 4.743 25.569 1.00 78.88 91 PRO A C 1
ATOM 691 O O . PRO A 1 91 ? 14.176 4.601 24.506 1.00 78.88 91 PRO A O 1
ATOM 694 N N . GLN A 1 92 ? 16.042 5.141 25.614 1.00 79.94 92 GLN A N 1
ATOM 695 C CA . GLN A 1 92 ? 16.820 5.529 24.426 1.00 79.94 92 GLN A CA 1
ATOM 696 C C . GLN A 1 92 ? 17.004 4.370 23.427 1.00 79.94 92 GLN A C 1
ATOM 698 O O . GLN A 1 92 ? 17.015 4.577 22.213 1.00 79.94 92 GLN A O 1
ATOM 703 N N . ALA A 1 93 ? 17.118 3.134 23.924 1.00 82.94 93 ALA A N 1
ATOM 704 C CA . ALA A 1 93 ? 17.177 1.945 23.080 1.00 82.94 93 ALA A CA 1
ATOM 705 C C . ALA A 1 93 ? 15.790 1.589 22.518 1.00 82.94 93 ALA A C 1
ATOM 707 O O . ALA A 1 93 ? 15.703 1.154 21.373 1.00 82.94 93 ALA A O 1
ATOM 708 N N . LEU A 1 94 ? 14.707 1.824 23.270 1.00 83.81 94 LEU A N 1
ATOM 709 C CA . LEU A 1 94 ? 13.334 1.642 22.781 1.00 83.81 94 LEU A CA 1
ATOM 710 C C . LEU A 1 94 ? 12.989 2.614 21.649 1.00 83.81 94 LEU A C 1
ATOM 712 O O . LEU A 1 94 ? 12.406 2.179 20.665 1.00 83.81 94 LEU A O 1
ATOM 716 N N . GLU A 1 95 ? 13.389 3.885 21.737 1.00 84.50 95 GLU A N 1
ATOM 717 C CA . GLU A 1 95 ? 13.238 4.858 20.640 1.00 84.50 95 GLU A CA 1
ATOM 718 C C . GLU A 1 95 ? 14.000 4.414 19.382 1.00 84.50 95 GLU A C 1
ATOM 720 O O . GLU A 1 95 ? 13.491 4.491 18.262 1.00 84.50 95 GLU A O 1
ATOM 725 N N . ALA A 1 96 ? 15.219 3.894 19.562 1.00 85.12 96 ALA A N 1
ATOM 726 C CA . ALA A 1 96 ? 16.020 3.378 18.462 1.00 85.12 96 ALA A CA 1
ATOM 727 C C . ALA A 1 96 ? 15.386 2.128 17.821 1.00 85.12 96 ALA A C 1
ATOM 729 O O . ALA A 1 96 ? 15.316 2.044 16.593 1.00 85.12 96 ALA A O 1
ATOM 730 N N . ILE A 1 97 ? 14.872 1.195 18.634 1.00 88.62 97 ILE A N 1
ATOM 731 C CA . ILE A 1 97 ? 14.110 0.025 18.171 1.00 88.62 97 ILE A CA 1
ATOM 732 C C . ILE A 1 97 ? 12.815 0.466 17.474 1.00 88.62 97 ILE A C 1
ATOM 734 O O . ILE A 1 97 ? 12.502 -0.074 16.418 1.00 88.62 97 ILE A O 1
ATOM 738 N N . ASP A 1 98 ? 12.075 1.441 18.005 1.00 89.50 98 ASP A N 1
ATOM 739 C CA . ASP A 1 98 ? 10.822 1.923 17.413 1.00 89.50 98 ASP A CA 1
ATOM 740 C C . ASP A 1 98 ? 11.038 2.518 16.018 1.00 89.50 98 ASP A C 1
ATOM 742 O O . ASP A 1 98 ? 10.304 2.188 15.085 1.00 89.50 98 ASP A O 1
ATOM 746 N N . ALA A 1 99 ? 12.095 3.317 15.835 1.00 87.56 99 ALA A N 1
ATOM 747 C CA . ALA A 1 99 ? 12.477 3.836 14.523 1.00 87.56 99 ALA A CA 1
ATOM 748 C C . ALA A 1 99 ? 12.773 2.702 13.518 1.00 87.56 99 ALA A C 1
ATOM 750 O O . ALA A 1 99 ? 12.325 2.765 12.369 1.00 87.56 99 ALA A O 1
ATOM 751 N N . VAL A 1 100 ? 13.456 1.633 13.953 1.00 89.12 100 VAL A N 1
ATOM 752 C CA . VAL A 1 100 ? 13.693 0.437 13.124 1.00 89.12 100 VAL A CA 1
ATOM 753 C C . VAL A 1 100 ? 12.386 -0.311 12.843 1.00 89.12 100 VAL A C 1
ATOM 755 O O . VAL A 1 100 ? 12.108 -0.639 11.692 1.00 89.12 100 VAL A O 1
ATOM 758 N N . LEU A 1 101 ? 11.536 -0.551 13.844 1.00 89.56 101 LEU A N 1
ATOM 759 C CA . LEU A 1 101 ? 10.260 -1.251 13.658 1.00 89.56 101 LEU A CA 1
ATOM 760 C C . LEU A 1 101 ? 9.300 -0.469 12.751 1.00 89.56 101 LEU A C 1
ATOM 762 O O . LEU A 1 101 ? 8.596 -1.082 11.950 1.00 89.56 101 LEU A O 1
ATOM 766 N N . CYS A 1 102 ? 9.312 0.865 12.797 1.00 88.19 102 CYS A N 1
ATOM 767 C CA . CYS A 1 102 ? 8.604 1.710 11.835 1.00 88.19 102 CYS A CA 1
ATOM 768 C C . CYS A 1 102 ? 9.070 1.465 10.392 1.00 88.19 102 CYS A C 1
ATOM 770 O O . CYS A 1 102 ? 8.232 1.416 9.492 1.00 88.19 102 CYS A O 1
ATOM 772 N N . GLY A 1 103 ? 10.373 1.255 10.173 1.00 85.81 103 GLY A N 1
ATOM 773 C CA . GLY A 1 103 ? 10.924 0.840 8.880 1.00 85.81 103 GLY A CA 1
ATOM 774 C C . GLY A 1 103 ? 10.488 -0.572 8.469 1.00 85.81 103 GLY A C 1
ATOM 775 O O . GLY A 1 103 ? 9.932 -0.753 7.388 1.00 85.81 103 GLY A O 1
ATOM 776 N N . VAL A 1 104 ? 10.642 -1.562 9.358 1.00 87.94 104 VAL A N 1
ATOM 777 C CA . VAL A 1 104 ? 10.241 -2.973 9.129 1.00 87.94 104 VAL A CA 1
ATOM 778 C C . VAL A 1 104 ? 8.764 -3.087 8.731 1.00 87.94 104 VAL A C 1
ATOM 780 O O . VAL A 1 104 ? 8.376 -3.876 7.861 1.00 87.94 104 VAL A O 1
ATOM 783 N N . LEU A 1 105 ? 7.918 -2.288 9.377 1.00 86.94 105 LEU A N 1
ATOM 784 C CA . LEU A 1 105 ? 6.473 -2.282 9.182 1.00 86.94 105 LEU A CA 1
ATOM 785 C C . LEU A 1 105 ? 6.002 -1.318 8.083 1.00 86.94 105 LEU A C 1
ATOM 787 O O . LEU A 1 105 ? 4.807 -1.306 7.791 1.00 86.94 105 LEU A O 1
ATOM 791 N N . ASN A 1 106 ? 6.906 -0.541 7.474 1.00 82.69 106 ASN A N 1
ATOM 792 C CA . ASN A 1 106 ? 6.604 0.536 6.525 1.00 82.69 106 ASN A CA 1
ATOM 793 C C . ASN A 1 106 ? 5.534 1.528 7.043 1.00 82.69 106 ASN A C 1
ATOM 795 O O . ASN A 1 106 ? 4.639 1.952 6.312 1.00 82.69 106 ASN A O 1
ATOM 799 N N . LEU A 1 107 ? 5.601 1.878 8.331 1.00 79.31 107 LEU A N 1
ATOM 800 C CA . LEU A 1 107 ? 4.711 2.869 8.948 1.00 79.31 107 LEU A CA 1
ATOM 801 C C . LEU A 1 107 ? 5.129 4.287 8.523 1.00 79.31 107 LEU A C 1
ATOM 803 O O . LEU A 1 107 ? 6.316 4.509 8.274 1.00 79.31 107 LEU A O 1
ATOM 807 N N . PRO A 1 108 ? 4.220 5.273 8.429 1.00 69.44 108 PRO A N 1
ATOM 808 C CA . PRO A 1 108 ? 4.603 6.662 8.151 1.00 69.44 108 PRO A CA 1
ATOM 809 C C . PRO A 1 108 ? 5.555 7.210 9.230 1.00 69.44 108 PRO A C 1
ATOM 811 O O . PRO A 1 108 ? 5.534 6.747 10.369 1.00 69.44 108 PRO A O 1
ATOM 814 N N . ILE A 1 109 ? 6.401 8.196 8.893 1.00 61.94 109 ILE A N 1
ATOM 815 C CA . ILE A 1 109 ? 7.116 8.957 9.931 1.00 61.94 109 ILE A CA 1
ATOM 816 C C . ILE A 1 109 ? 6.062 9.744 10.712 1.00 61.94 109 ILE A C 1
ATOM 818 O O . ILE A 1 109 ? 5.494 10.706 10.195 1.00 61.94 109 ILE A O 1
ATOM 822 N N . GLU A 1 110 ? 5.828 9.364 11.966 1.00 55.16 110 GLU A N 1
ATOM 823 C CA . GLU A 1 110 ? 5.206 10.259 12.935 1.00 55.16 110 GLU A CA 1
ATOM 824 C C . GLU A 1 110 ? 6.226 11.357 13.255 1.00 55.16 110 GLU A C 1
ATOM 826 O O . GLU A 1 110 ? 7.131 11.182 14.070 1.00 55.16 110 GLU A O 1
ATOM 831 N N . THR A 1 111 ? 6.131 12.490 12.555 1.00 39.47 111 THR A N 1
ATOM 832 C CA . THR A 1 111 ? 6.872 13.696 12.937 1.00 39.47 111 THR A CA 1
ATOM 833 C C . THR A 1 111 ? 6.493 14.042 14.374 1.00 39.47 111 THR A C 1
ATOM 835 O O . THR A 1 111 ? 5.286 14.071 14.651 1.00 39.47 111 THR A O 1
ATOM 838 N N . PRO A 1 112 ? 7.459 14.324 15.272 1.00 37.06 112 PRO A N 1
ATOM 839 C CA . PRO A 1 112 ? 7.148 14.678 16.648 1.00 37.06 112 PRO A CA 1
ATOM 840 C C . PRO A 1 112 ? 6.094 15.779 16.665 1.00 37.06 112 PRO A C 1
ATOM 842 O O . PRO A 1 112 ? 6.271 16.816 16.022 1.00 37.06 112 PRO A O 1
ATOM 845 N N . LYS A 1 113 ? 4.980 15.543 17.366 1.00 33.88 113 LYS A N 1
ATOM 846 C CA . LYS A 1 113 ? 4.036 16.622 17.643 1.00 33.88 113 LYS A CA 1
ATOM 847 C C . LYS A 1 113 ? 4.806 17.670 18.422 1.00 33.88 113 LYS A C 1
ATOM 849 O O . LYS A 1 113 ? 5.260 17.395 19.526 1.00 33.88 113 LYS A O 1
ATOM 854 N N . GLU A 1 114 ? 4.941 18.845 17.825 1.00 33.12 114 GLU A N 1
ATOM 855 C CA . GLU A 1 114 ? 5.443 20.032 18.492 1.00 33.12 114 GLU A CA 1
ATOM 856 C C . GLU A 1 114 ? 4.569 20.261 19.733 1.00 33.12 114 GLU A C 1
ATOM 858 O O . GLU A 1 114 ? 3.390 20.623 19.627 1.00 33.12 114 GLU A O 1
ATOM 863 N N . GLU A 1 115 ? 5.107 19.934 20.912 1.00 32.16 115 GLU A N 1
ATOM 864 C CA . GLU A 1 115 ? 4.419 20.169 22.172 1.00 32.16 115 GLU A CA 1
ATOM 865 C C . GLU A 1 115 ? 4.230 21.674 22.313 1.00 32.16 115 GLU A C 1
ATOM 867 O O . GLU A 1 115 ? 5.159 22.417 22.632 1.00 32.16 115 GLU A O 1
ATOM 872 N N . LYS A 1 116 ? 2.993 22.134 22.094 1.00 31.98 116 LYS A N 1
ATOM 873 C CA . LYS A 1 116 ? 2.586 23.447 22.583 1.00 31.98 116 LYS A CA 1
ATOM 874 C C . LYS A 1 116 ? 2.903 23.472 24.078 1.00 31.98 116 LYS A C 1
ATOM 876 O O . LYS A 1 116 ? 2.391 22.600 24.785 1.00 31.98 116 LYS A O 1
ATOM 881 N N . PRO A 1 117 ? 3.707 24.432 24.565 1.00 31.14 117 PRO A N 1
ATOM 882 C CA . PRO A 1 117 ? 4.079 24.464 25.966 1.00 31.14 117 PRO A CA 1
ATOM 883 C C . PRO A 1 117 ? 2.808 24.551 26.808 1.00 31.14 117 PRO A C 1
ATOM 885 O O . PRO A 1 117 ? 2.012 25.483 26.659 1.00 31.14 117 PRO A O 1
ATOM 888 N N . SER A 1 118 ? 2.608 23.556 27.676 1.00 29.92 118 SER A N 1
ATOM 889 C CA . SER A 1 118 ? 1.566 23.632 28.696 1.00 29.92 118 SER A CA 1
ATOM 890 C C . SER A 1 118 ? 1.825 24.878 29.547 1.00 29.92 118 SER A C 1
ATOM 892 O O . SER A 1 118 ? 2.962 25.070 29.985 1.00 29.92 118 SER A O 1
ATOM 894 N N . PRO A 1 119 ? 0.819 25.732 29.804 1.00 37.19 119 PRO A N 1
ATOM 895 C CA . PRO A 1 119 ? 0.994 26.831 30.739 1.00 37.19 119 PRO A CA 1
ATOM 896 C C . PRO A 1 119 ? 1.287 26.245 32.123 1.00 37.19 119 PRO A C 1
ATOM 898 O O . PRO A 1 119 ? 0.490 25.469 32.653 1.00 37.19 119 PRO A O 1
ATOM 901 N N . SER A 1 120 ? 2.443 26.599 32.689 1.00 33.72 120 SER A N 1
ATOM 902 C CA . SER A 1 120 ? 2.877 26.120 34.000 1.00 33.72 120 SER A CA 1
ATOM 903 C C . SER A 1 120 ? 1.814 26.375 35.062 1.00 33.72 120 SER A C 1
ATOM 905 O O . SER A 1 120 ? 1.482 27.521 35.365 1.00 33.72 120 SER A O 1
ATOM 907 N N . ALA A 1 121 ? 1.344 25.301 35.691 1.00 38.38 121 ALA A N 1
ATOM 908 C CA . ALA A 1 121 ? 0.683 25.404 36.977 1.00 38.38 121 ALA A CA 1
ATOM 909 C C . ALA A 1 121 ? 1.734 25.785 38.028 1.00 38.38 121 ALA A C 1
ATOM 911 O O . ALA A 1 121 ? 2.586 24.971 38.380 1.00 38.38 121 ALA A O 1
ATOM 912 N N . SER A 1 122 ? 1.655 27.011 38.540 1.00 34.41 122 SER A N 1
ATOM 913 C CA . SER A 1 122 ? 2.337 27.404 39.769 1.00 34.41 122 SER A CA 1
ATOM 914 C C . SER A 1 122 ? 1.291 27.871 40.774 1.00 34.41 122 SER A C 1
ATOM 916 O O . SER A 1 122 ? 0.535 28.801 40.498 1.00 34.41 122 SER A O 1
ATOM 918 N N . GLY A 1 123 ? 1.276 27.249 41.956 1.00 27.62 123 GLY A N 1
ATOM 919 C CA . GLY A 1 123 ? 0.861 27.962 43.169 1.00 27.62 123 GLY A CA 1
ATOM 920 C C . GLY A 1 123 ? 1.834 29.127 43.431 1.00 27.62 123 GLY A C 1
ATOM 921 O O . GLY A 1 123 ? 2.895 29.193 42.815 1.00 27.62 123 GLY A O 1
ATOM 922 N N . GLN A 1 124 ? 1.556 30.076 44.317 1.00 31.92 124 GLN A N 1
ATOM 923 C CA . GLN A 1 124 ? 0.809 29.968 45.574 1.00 31.92 124 GLN A CA 1
ATOM 924 C C . GLN A 1 124 ? 0.056 31.298 45.894 1.00 31.92 124 GLN A C 1
ATOM 926 O O . GLN A 1 124 ? -0.024 32.142 45.003 1.00 31.92 124 GLN A O 1
ATOM 931 N N . PRO A 1 125 ? -0.606 31.466 47.065 1.00 46.56 125 PRO A N 1
ATOM 932 C CA . PRO A 1 125 ? -1.760 32.363 47.199 1.00 46.56 125 PRO A CA 1
ATOM 933 C C . PRO A 1 125 ? -1.470 33.714 47.871 1.00 46.56 125 PRO A C 1
ATOM 935 O O . PRO A 1 125 ? -0.556 33.813 48.678 1.00 46.56 125 PRO A O 1
ATOM 938 N N . GLU A 1 126 ? -2.376 34.670 47.655 1.00 32.16 126 GLU A N 1
ATOM 939 C CA . GLU A 1 126 ? -2.753 35.784 48.548 1.00 32.16 126 GLU A CA 1
ATOM 940 C C . GLU A 1 126 ? -4.138 36.268 48.051 1.00 32.16 126 GLU A C 1
ATOM 942 O O . GLU A 1 126 ? -4.360 36.352 46.847 1.00 32.16 126 GLU A O 1
ATOM 947 N N . ALA A 1 127 ? -5.206 36.252 48.853 1.00 30.89 127 ALA A N 1
ATOM 948 C CA . ALA A 1 127 ? -5.570 37.136 49.970 1.00 30.89 127 ALA A CA 1
ATOM 949 C C . ALA A 1 127 ? -6.602 38.206 49.531 1.00 30.89 127 ALA A C 1
ATOM 951 O O . ALA A 1 127 ? -6.579 38.704 48.414 1.00 30.89 127 ALA A O 1
ATOM 952 N N . MET A 1 128 ? -7.581 38.441 50.406 1.00 38.00 128 MET A N 1
ATOM 953 C CA . MET A 1 128 ? -8.869 39.121 50.186 1.00 38.00 128 MET A CA 1
ATOM 954 C C . MET A 1 128 ? -8.796 40.597 49.756 1.00 38.00 128 MET A C 1
ATOM 956 O O . MET A 1 128 ? -8.014 41.335 50.331 1.00 38.00 128 MET A O 1
ATOM 960 N N . GLU A 1 129 ? -9.731 41.021 48.892 1.00 31.23 129 GLU A N 1
ATOM 961 C CA . GLU A 1 129 ? -10.702 42.140 49.052 1.00 31.23 129 GLU A CA 1
ATOM 962 C C . GLU A 1 129 ? -11.636 42.108 47.809 1.00 31.23 129 GLU A C 1
ATOM 964 O O . GLU A 1 129 ? -11.164 41.871 46.701 1.00 31.23 129 GLU A O 1
ATOM 969 N N . ALA A 1 130 ? -12.970 42.012 47.888 1.00 31.34 130 ALA A N 1
ATOM 970 C CA . ALA A 1 130 ? -14.010 42.849 48.513 1.00 31.34 130 ALA A CA 1
ATOM 971 C C . ALA A 1 130 ? -14.566 43.940 47.560 1.00 31.34 130 ALA A C 1
ATOM 973 O O . ALA A 1 130 ? -13.828 44.518 46.777 1.00 31.34 130 ALA A O 1
ATOM 974 N N . GLU A 1 131 ? -15.885 44.165 47.660 1.00 32.41 131 GLU A N 1
ATOM 975 C CA . GLU A 1 131 ? -16.735 45.134 46.925 1.00 32.41 131 GLU A CA 1
ATOM 976 C C . GLU A 1 131 ? -16.915 44.874 45.404 1.00 32.41 131 GLU A C 1
ATOM 978 O O . GLU A 1 131 ? -15.980 44.840 44.617 1.00 32.41 131 GLU A O 1
ATOM 983 N N . GLU A 1 132 ? -18.075 44.419 44.913 1.00 29.42 132 GLU A N 1
ATOM 984 C CA . GLU A 1 132 ? -19.431 45.013 44.868 1.00 29.42 132 GLU A CA 1
ATOM 985 C C . GLU A 1 132 ? -19.642 45.970 43.671 1.00 29.42 132 GLU A C 1
ATOM 987 O O . GLU A 1 132 ? -19.084 47.056 43.635 1.00 29.42 132 GLU A O 1
ATOM 992 N N . HIS A 1 133 ? -20.493 45.574 42.703 1.00 32.56 133 HIS A N 1
ATOM 993 C CA . HIS A 1 133 ? -21.675 46.353 42.273 1.00 32.56 133 HIS A CA 1
ATOM 994 C C . HIS A 1 133 ? -22.420 45.782 41.036 1.00 32.56 133 HIS A C 1
ATOM 996 O O . HIS A 1 133 ? -21.864 45.546 39.968 1.00 32.56 133 HIS A O 1
ATOM 1002 N N . THR A 1 134 ? -23.746 45.686 41.193 1.00 31.17 134 THR A N 1
ATOM 1003 C CA . THR A 1 134 ? -24.776 46.122 40.221 1.00 31.17 134 THR A CA 1
ATOM 1004 C C . THR A 1 134 ? -24.977 45.379 38.880 1.00 31.17 134 THR A C 1
ATOM 1006 O O . THR A 1 134 ? -24.365 45.647 37.851 1.00 31.17 134 THR A O 1
ATOM 1009 N N . LYS A 1 135 ? -26.037 44.553 38.856 1.00 37.44 135 LYS A N 1
ATOM 1010 C CA . LYS A 1 135 ? -26.875 44.229 37.670 1.00 37.44 135 LYS A CA 1
ATOM 1011 C C . LYS A 1 135 ? -27.689 45.482 37.257 1.00 37.44 135 LYS A C 1
ATOM 1013 O O . LYS A 1 135 ? -28.054 46.221 38.168 1.00 37.44 135 LYS A O 1
ATOM 1018 N N . PRO A 1 136 ? -28.119 45.677 35.981 1.00 43.69 136 PRO A N 1
ATOM 1019 C CA . PRO A 1 136 ? -29.119 44.783 35.371 1.00 43.69 136 PRO A CA 1
ATOM 1020 C C . PRO A 1 136 ? -29.086 44.564 33.828 1.00 43.69 136 PRO A C 1
ATOM 1022 O O . PRO A 1 136 ? -28.374 45.198 33.062 1.00 43.69 136 PRO A O 1
ATOM 1025 N N . ARG A 1 137 ? -29.944 43.621 33.401 1.00 33.41 137 ARG A N 1
ATOM 1026 C CA . ARG A 1 137 ? -30.493 43.339 32.040 1.00 33.41 137 ARG A CA 1
ATOM 1027 C C . ARG A 1 137 ? -31.357 44.528 31.511 1.00 33.41 137 ARG A C 1
ATOM 1029 O O . ARG A 1 137 ? -31.585 45.440 32.301 1.00 33.41 137 ARG A O 1
ATOM 1036 N N . PRO A 1 138 ? -32.096 44.445 30.365 1.00 47.75 138 PRO A N 1
ATOM 1037 C CA . PRO A 1 138 ? -31.953 43.709 29.077 1.00 47.75 138 PRO A CA 1
ATOM 1038 C C . PRO A 1 138 ? -32.225 44.606 27.817 1.00 47.75 138 PRO A C 1
ATOM 1040 O O . PRO A 1 138 ? -32.626 45.748 27.999 1.00 47.75 138 PRO A O 1
ATOM 1043 N N . ARG A 1 139 ? -32.158 44.065 26.568 1.00 32.56 139 ARG A N 1
ATOM 1044 C CA . ARG A 1 139 ? -33.115 44.238 25.405 1.00 32.56 139 ARG A CA 1
ATOM 1045 C C . ARG A 1 139 ? -32.458 44.009 24.013 1.00 32.56 139 ARG A C 1
ATOM 1047 O O . ARG A 1 139 ? -31.438 44.612 23.733 1.00 32.56 139 ARG A O 1
ATOM 1054 N N . THR A 1 140 ? -32.833 42.976 23.234 1.00 29.50 140 THR A N 1
ATOM 1055 C CA . THR A 1 140 ? -33.879 42.838 22.161 1.00 29.50 140 THR A CA 1
ATOM 1056 C C . THR A 1 140 ? -33.501 43.300 20.740 1.00 29.50 140 THR A C 1
ATOM 1058 O O . THR A 1 140 ? -33.093 44.437 20.555 1.00 29.50 140 THR A O 1
ATOM 1061 N N . GLY A 1 141 ? -33.820 42.465 19.734 1.00 28.48 141 GLY A N 1
ATOM 1062 C CA . GLY A 1 141 ? -33.728 42.752 18.286 1.00 28.48 141 GLY A CA 1
ATOM 1063 C C . GLY A 1 141 ? -32.529 42.055 17.613 1.00 28.48 141 GLY A C 1
ATOM 1064 O O . GLY A 1 141 ? -31.479 41.958 18.228 1.00 28.48 141 GLY A O 1
ATOM 1065 N N . SER A 1 142 ? -32.599 41.518 16.387 1.00 33.22 142 SER A N 1
ATOM 1066 C CA . SER A 1 142 ? -33.660 41.571 15.364 1.00 33.22 142 SER A CA 1
ATOM 1067 C C . SER A 1 142 ? -33.679 40.303 14.484 1.00 33.22 142 SER A C 1
ATOM 1069 O O . SER A 1 142 ? -32.674 39.605 14.368 1.00 33.22 142 SER A O 1
ATOM 1071 N N . LEU A 1 143 ? -34.814 40.017 13.833 1.00 38.62 143 LEU A N 1
ATOM 1072 C CA . LEU A 1 143 ? -34.942 38.965 12.816 1.00 38.62 143 LEU A CA 1
ATOM 1073 C C . LEU A 1 143 ? -34.312 39.399 11.481 1.00 38.62 143 LEU A C 1
ATOM 1075 O O . LEU A 1 143 ? -34.492 40.543 11.065 1.00 38.62 143 LEU A O 1
ATOM 1079 N N . ARG A 1 144 ? -33.798 38.441 10.696 1.00 33.50 144 ARG A N 1
ATOM 1080 C CA . ARG A 1 144 ? -33.954 38.477 9.228 1.00 33.50 144 ARG A CA 1
ATOM 1081 C C . ARG A 1 144 ? -34.082 37.073 8.622 1.00 33.50 144 ARG A C 1
ATOM 1083 O O . ARG A 1 144 ? -33.452 36.126 9.073 1.00 33.50 144 ARG A O 1
ATOM 1090 N N . LYS A 1 145 ? -34.979 36.960 7.636 1.00 33.25 145 LYS A N 1
ATOM 1091 C CA . LYS A 1 145 ? -35.360 35.735 6.905 1.00 33.25 145 LYS A CA 1
ATOM 1092 C C . LYS A 1 145 ? -34.533 35.573 5.611 1.00 33.25 145 LYS A C 1
ATOM 1094 O O . LYS A 1 145 ? -33.965 36.563 5.153 1.00 33.25 145 LYS A O 1
ATOM 1099 N N . PRO A 1 146 ? -34.494 34.368 5.008 1.00 41.94 146 PRO A N 1
ATOM 1100 C CA . PRO A 1 146 ? -33.730 34.092 3.789 1.00 41.94 146 PRO A CA 1
ATOM 1101 C C . PRO A 1 146 ? -34.446 34.556 2.508 1.00 41.94 146 PRO A C 1
ATOM 1103 O O . PRO A 1 146 ? -35.678 34.606 2.461 1.00 41.94 146 PRO A O 1
ATOM 1106 N N . SER A 1 147 ? -33.676 34.812 1.447 1.00 36.88 147 SER A N 1
ATOM 1107 C CA . SER A 1 147 ? -34.160 34.955 0.066 1.00 36.88 147 SER A CA 1
ATOM 1108 C C . SER A 1 147 ? -34.021 33.637 -0.714 1.00 36.88 147 SER A C 1
ATOM 1110 O O . SER A 1 147 ? -33.217 32.772 -0.368 1.00 36.88 147 SER A O 1
ATOM 1112 N N . LYS A 1 148 ? -34.849 33.459 -1.752 1.00 35.88 148 LYS A N 1
ATOM 1113 C CA . LYS A 1 148 ? -34.928 32.245 -2.584 1.00 35.88 148 LYS A CA 1
ATOM 1114 C C . LYS A 1 148 ? -34.532 32.531 -4.038 1.00 35.88 148 LYS A C 1
ATOM 1116 O O . LYS A 1 148 ? -34.979 33.534 -4.583 1.00 35.88 148 LYS A O 1
ATOM 1121 N N . GLY A 1 149 ? -33.908 31.535 -4.674 1.00 29.95 149 GLY A N 1
ATOM 1122 C CA . GLY A 1 149 ? -34.078 31.213 -6.101 1.00 29.95 149 GLY A CA 1
ATOM 1123 C C . GLY A 1 149 ? -33.043 31.772 -7.095 1.00 29.95 149 GLY A C 1
ATOM 1124 O O . GLY A 1 149 ? -32.364 32.740 -6.785 1.00 29.95 149 GLY A O 1
ATOM 1125 N N . SER A 1 150 ? -32.912 31.221 -8.315 1.00 32.88 150 SER A N 1
ATOM 1126 C CA . SER A 1 150 ? -33.427 29.934 -8.850 1.00 32.88 150 SER A CA 1
ATOM 1127 C C . SER A 1 150 ? -32.946 29.679 -10.300 1.00 32.88 150 SER A C 1
ATOM 1129 O O . SER A 1 150 ? -33.256 30.520 -11.131 1.00 32.88 150 SER A O 1
ATOM 1131 N N . LEU A 1 151 ? -32.366 28.493 -10.595 1.00 40.00 151 LEU A N 1
ATOM 1132 C CA . LEU A 1 151 ? -32.223 27.803 -11.918 1.00 40.00 151 LEU A CA 1
ATOM 1133 C C . LEU A 1 151 ? -31.638 28.621 -13.121 1.00 40.00 151 LEU A C 1
ATOM 1135 O O . LEU A 1 151 ? -31.425 29.815 -13.004 1.00 40.00 151 LEU A O 1
ATOM 1139 N N . ILE A 1 152 ? -31.234 28.090 -14.292 1.00 41.09 152 ILE A N 1
ATOM 1140 C CA . ILE A 1 152 ? -31.562 26.912 -15.148 1.00 41.09 152 ILE A CA 1
ATOM 1141 C C . ILE A 1 152 ? -30.234 26.451 -15.830 1.00 41.09 152 ILE A C 1
ATOM 1143 O O . ILE A 1 152 ? -29.451 27.323 -16.185 1.00 41.09 152 ILE A O 1
ATOM 1147 N N . GLY A 1 153 ? -29.818 25.168 -15.893 1.00 34.72 153 GLY A N 1
ATOM 1148 C CA . GLY A 1 153 ? -30.177 24.096 -16.871 1.00 34.72 153 GLY A CA 1
ATOM 1149 C C . GLY A 1 153 ? -29.151 24.016 -18.038 1.00 34.72 153 GLY A C 1
ATOM 1150 O O . GLY A 1 153 ? -28.550 25.036 -18.339 1.00 34.72 153 GLY A O 1
ATOM 1151 N N . ALA A 1 154 ? -28.841 22.909 -18.738 1.00 38.28 154 ALA A N 1
ATOM 1152 C CA . ALA A 1 154 ? -29.244 21.483 -18.735 1.00 38.28 154 ALA A CA 1
ATOM 1153 C C . ALA A 1 154 ? -28.037 20.613 -19.229 1.00 38.28 154 ALA A C 1
ATOM 1155 O O . ALA A 1 154 ? -27.163 21.161 -19.890 1.00 38.28 154 ALA A O 1
ATOM 1156 N N . GLY A 1 155 ? -27.847 19.331 -18.860 1.00 30.14 155 GLY A N 1
ATOM 1157 C CA . GLY A 1 155 ? -28.465 18.109 -19.446 1.00 30.14 155 GLY A CA 1
ATOM 1158 C C . GLY A 1 155 ? -27.392 17.272 -20.212 1.00 30.14 155 GLY A C 1
ATOM 1159 O O . GLY A 1 155 ? -26.322 17.815 -20.449 1.00 30.14 155 GLY A O 1
ATOM 1160 N N . ILE A 1 156 ? -27.511 15.993 -20.627 1.00 41.44 156 ILE A N 1
ATOM 1161 C CA . ILE A 1 156 ? -28.475 14.872 -20.458 1.00 41.44 156 ILE A CA 1
ATOM 1162 C C . ILE A 1 156 ? -27.688 13.531 -20.636 1.00 41.44 156 ILE A C 1
ATOM 1164 O O . ILE A 1 156 ? -26.799 13.487 -21.480 1.00 41.44 156 ILE A O 1
ATOM 1168 N N . GLY A 1 157 ? -28.036 12.432 -19.936 1.00 29.61 157 GLY A N 1
ATOM 1169 C CA . GLY A 1 157 ? -27.571 11.048 -20.233 1.00 29.61 157 GLY A CA 1
ATOM 1170 C C . GLY A 1 157 ? -27.526 10.132 -18.986 1.00 29.61 157 GLY A C 1
ATOM 1171 O O . GLY A 1 157 ? -26.555 10.196 -18.247 1.00 29.61 157 GLY A O 1
ATOM 1172 N N . ALA A 1 158 ? -28.586 9.433 -18.544 1.00 39.38 158 ALA A N 1
ATOM 1173 C CA . ALA A 1 158 ? -29.297 8.281 -19.152 1.00 39.38 158 ALA A CA 1
ATOM 1174 C C . ALA A 1 158 ? -28.419 6.993 -19.185 1.00 39.38 158 ALA A C 1
ATOM 1176 O O . ALA A 1 158 ? -27.340 7.042 -19.756 1.00 39.38 158 ALA A O 1
ATOM 1177 N N . SER A 1 159 ? -28.768 5.822 -18.614 1.00 34.88 159 SER A N 1
ATOM 1178 C CA . SER A 1 159 ? -30.043 5.339 -18.040 1.00 34.88 159 SER A CA 1
ATOM 1179 C C . SER A 1 159 ? -29.885 4.204 -16.999 1.00 34.88 159 SER A C 1
ATOM 1181 O O . SER A 1 159 ? -29.108 3.280 -17.189 1.00 34.88 159 SER A O 1
ATOM 1183 N N . VAL A 1 160 ? -30.715 4.265 -15.948 1.00 36.59 160 VAL A N 1
ATOM 1184 C CA . VAL A 1 160 ? -31.646 3.222 -15.441 1.00 36.59 160 VAL A CA 1
ATOM 1185 C C . VAL A 1 160 ? -31.246 1.728 -15.465 1.00 36.59 160 VAL A C 1
ATOM 1187 O O . VAL A 1 160 ? -31.304 1.079 -16.505 1.00 36.59 160 VAL A O 1
ATOM 1190 N N . VAL A 1 161 ? -31.161 1.133 -14.266 1.00 35.03 161 VAL A N 1
ATOM 1191 C CA . VAL A 1 161 ? -31.819 -0.155 -13.944 1.00 35.03 161 VAL A CA 1
ATOM 1192 C C . VAL A 1 161 ? -32.662 0.060 -12.683 1.00 35.03 161 VAL A C 1
ATOM 1194 O O . VAL A 1 161 ? -32.162 0.589 -11.692 1.00 35.03 161 VAL A O 1
ATOM 1197 N N . LEU A 1 162 ? -33.951 -0.292 -12.729 1.00 38.16 162 LEU A N 1
ATOM 1198 C CA . LEU A 1 162 ? -34.927 0.012 -11.676 1.00 38.16 162 LEU A CA 1
ATOM 1199 C C . LEU A 1 162 ? -35.851 -1.196 -11.455 1.00 38.16 162 LEU A C 1
ATOM 1201 O O . LEU A 1 162 ? -36.718 -1.475 -12.276 1.00 38.16 162 LEU A O 1
ATOM 1205 N N . LEU A 1 163 ? -35.650 -1.893 -10.335 1.00 36.53 163 LEU A N 1
ATOM 1206 C CA . LEU A 1 163 ? -36.455 -2.990 -9.777 1.00 36.53 163 LEU A CA 1
ATOM 1207 C C . LEU A 1 163 ? -36.124 -3.041 -8.269 1.00 36.53 163 LEU A C 1
ATOM 1209 O O . LEU A 1 163 ? -34.951 -3.070 -7.923 1.00 36.53 163 LEU A O 1
ATOM 1213 N N . GLY A 1 164 ? -37.055 -3.041 -7.317 1.00 31.55 164 GLY A N 1
ATOM 1214 C CA . GLY A 1 164 ? -38.497 -2.835 -7.398 1.00 31.55 164 GLY A CA 1
ATOM 1215 C C . GLY A 1 164 ? -39.056 -2.556 -5.995 1.00 31.55 164 GLY A C 1
ATOM 1216 O O . GLY A 1 164 ? -38.631 -3.155 -5.012 1.00 31.55 1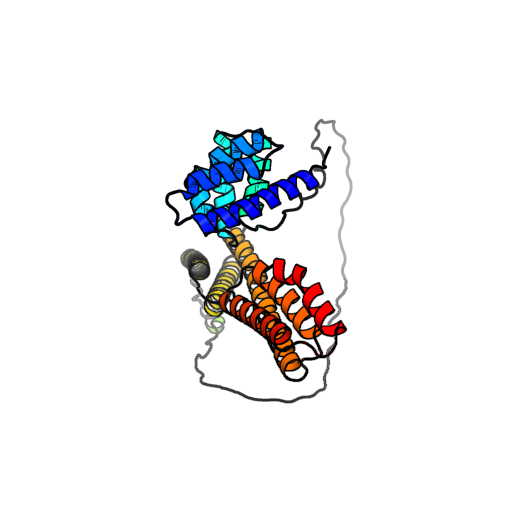64 GLY A O 1
ATOM 1217 N N . ALA A 1 165 ? -39.976 -1.600 -5.909 1.00 38.69 165 ALA A N 1
ATOM 1218 C CA . ALA A 1 165 ? -40.630 -1.135 -4.690 1.00 38.69 165 ALA A CA 1
ATOM 1219 C C . ALA A 1 165 ? -41.317 -2.239 -3.854 1.00 38.69 165 ALA A C 1
ATOM 1221 O O . ALA A 1 165 ? -41.984 -3.100 -4.415 1.00 38.69 165 ALA A O 1
ATOM 1222 N N . LEU A 1 166 ? -41.261 -2.126 -2.520 1.00 35.44 166 LEU A N 1
ATOM 1223 C CA . LEU A 1 166 ? -42.410 -1.770 -1.660 1.00 35.44 166 LEU A CA 1
ATOM 1224 C C . LEU A 1 166 ? -42.011 -1.853 -0.171 1.00 35.44 166 LEU A C 1
ATOM 1226 O O . LEU A 1 166 ? -41.914 -2.939 0.383 1.00 35.44 166 LEU A O 1
ATOM 1230 N N . PHE A 1 167 ? -41.893 -0.709 0.507 1.00 41.44 167 PHE A N 1
ATOM 1231 C CA . PHE A 1 167 ? -42.229 -0.612 1.932 1.00 41.44 167 PHE A CA 1
ATOM 1232 C C . PHE A 1 167 ? -42.860 0.753 2.194 1.00 41.44 167 PHE A C 1
ATOM 1234 O O . PHE A 1 167 ? -42.217 1.797 2.099 1.00 41.44 167 PHE A O 1
ATOM 1241 N N . THR A 1 168 ? -44.156 0.739 2.493 1.00 39.66 168 THR A N 1
ATOM 1242 C CA . THR A 1 168 ? -44.908 1.917 2.917 1.00 39.66 168 THR A CA 1
ATOM 1243 C C . THR A 1 168 ? -44.397 2.378 4.275 1.00 39.66 168 THR A C 1
ATOM 1245 O O . THR A 1 168 ? -44.596 1.689 5.275 1.00 39.66 168 THR A O 1
ATOM 1248 N N . ALA A 1 169 ? -43.773 3.554 4.325 1.00 35.91 169 ALA A N 1
ATOM 1249 C CA . ALA A 1 169 ? -43.420 4.203 5.580 1.00 35.91 169 ALA A CA 1
ATOM 1250 C C . ALA A 1 169 ? -44.695 4.671 6.305 1.00 35.91 169 ALA A C 1
ATOM 1252 O O . ALA A 1 169 ? -45.160 5.796 6.123 1.00 35.91 169 ALA A O 1
ATOM 1253 N N . THR A 1 170 ? -45.275 3.801 7.133 1.00 40.50 170 THR A N 1
ATOM 1254 C CA . THR A 1 170 ? -46.288 4.194 8.116 1.00 40.50 170 THR A CA 1
ATOM 1255 C C . THR A 1 170 ? -45.624 5.095 9.153 1.00 40.50 170 THR A C 1
ATOM 1257 O O . THR A 1 170 ? -44.851 4.619 9.987 1.00 40.50 170 THR A O 1
ATOM 1260 N N . ALA A 1 171 ? -45.892 6.398 9.082 1.00 39.97 171 ALA A N 1
ATOM 1261 C CA . ALA A 1 171 ? -45.338 7.372 10.014 1.00 39.97 171 ALA A CA 1
ATOM 1262 C C . ALA A 1 171 ? -45.795 7.068 11.460 1.00 39.97 171 ALA A C 1
ATOM 1264 O O . ALA A 1 171 ? -47.001 6.942 11.693 1.00 39.97 171 ALA A O 1
ATOM 1265 N N . PRO A 1 172 ? -44.880 6.980 12.445 1.00 41.56 172 PRO A N 1
ATOM 1266 C CA . PRO A 1 172 ? -45.249 6.699 13.835 1.00 41.56 172 PRO A CA 1
ATOM 1267 C C . PRO A 1 172 ? -45.984 7.868 14.522 1.00 41.56 172 PRO A C 1
ATOM 1269 O O . PRO A 1 172 ? -46.653 7.665 15.534 1.00 41.56 172 PRO A O 1
ATOM 1272 N N . ASP A 1 173 ? -45.926 9.079 13.956 1.00 43.38 173 ASP A N 1
ATOM 1273 C CA . ASP A 1 173 ? -46.421 10.314 14.583 1.00 43.38 173 ASP A CA 1
ATOM 1274 C C . ASP A 1 173 ? -47.954 10.397 14.740 1.00 43.38 173 ASP A C 1
ATOM 1276 O O . ASP A 1 173 ? -48.458 11.239 15.486 1.00 43.38 173 ASP A O 1
ATOM 1280 N N . ALA A 1 174 ? -48.720 9.518 14.084 1.00 44.94 174 ALA A N 1
ATOM 1281 C CA . ALA A 1 174 ? -50.179 9.480 14.217 1.00 44.94 174 ALA A CA 1
ATOM 1282 C C . ALA A 1 174 ? -50.666 8.783 15.507 1.00 44.94 174 ALA A C 1
ATOM 1284 O O . ALA A 1 174 ? -51.758 9.084 15.990 1.00 44.94 174 ALA A O 1
ATOM 1285 N N . LEU A 1 175 ? -49.872 7.871 16.087 1.00 45.38 175 LEU A N 1
ATOM 1286 C CA . LEU A 1 175 ? -50.297 7.033 17.221 1.00 45.38 175 LEU A CA 1
ATOM 1287 C C . LEU A 1 175 ? -50.009 7.658 18.597 1.00 45.38 175 LEU A C 1
ATOM 1289 O O . LEU A 1 175 ? -50.698 7.350 19.570 1.00 45.38 175 LEU A O 1
ATOM 1293 N N . CYS A 1 176 ? -49.082 8.617 18.688 1.00 48.38 176 CYS A N 1
ATOM 1294 C CA . CYS A 1 176 ? -48.769 9.322 19.940 1.00 48.38 176 CYS A CA 1
ATOM 1295 C C . CYS A 1 176 ? -49.915 10.203 20.478 1.00 48.38 176 CYS A C 1
ATOM 1297 O O . CYS A 1 176 ? -49.831 10.704 21.598 1.00 48.38 176 CYS A O 1
ATOM 1299 N N . ARG A 1 177 ? -50.994 10.405 19.707 1.00 46.38 177 ARG A N 1
ATOM 1300 C CA . ARG A 1 177 ? -52.138 11.244 20.101 1.00 46.38 177 ARG A CA 1
ATOM 1301 C C . ARG A 1 177 ? -53.246 10.496 20.854 1.00 46.38 177 ARG A C 1
ATOM 1303 O O . ARG A 1 177 ? -54.187 11.140 21.306 1.00 46.38 177 ARG A O 1
ATOM 1310 N N . VAL A 1 178 ? -53.129 9.172 21.017 1.00 44.88 178 VAL A N 1
ATOM 1311 C CA . VAL A 1 178 ? -54.129 8.312 21.687 1.00 44.88 178 VAL A CA 1
ATOM 1312 C C . VAL A 1 178 ? -53.528 7.599 22.909 1.00 44.88 178 VAL A C 1
ATOM 1314 O O . VAL A 1 178 ? -53.574 6.381 23.031 1.00 44.88 178 VAL A O 1
ATOM 1317 N N . GLY A 1 179 ? -52.926 8.367 23.823 1.00 37.94 179 GLY A N 1
ATOM 1318 C CA . GLY A 1 179 ? -52.692 7.960 25.221 1.00 37.94 179 GLY A CA 1
ATOM 1319 C C . GLY A 1 179 ? -51.741 6.783 25.499 1.00 37.94 179 GLY A C 1
ATOM 1320 O O . GLY A 1 179 ? -51.546 6.451 26.663 1.00 37.94 179 GLY A O 1
ATOM 1321 N N . LEU A 1 180 ? -51.131 6.169 24.481 1.00 45.06 180 LEU A N 1
ATOM 1322 C CA . LEU A 1 180 ? -50.286 4.971 24.599 1.00 45.06 180 LEU A CA 1
ATOM 1323 C C . LEU A 1 180 ? -48.809 5.235 24.264 1.00 45.06 180 LEU A C 1
ATOM 1325 O O . LEU A 1 180 ? -48.110 4.387 23.710 1.00 45.06 180 LEU A O 1
ATOM 1329 N N . CYS A 1 181 ? -48.292 6.392 24.684 1.00 46.88 181 CYS A N 1
ATOM 1330 C CA . CYS A 1 181 ? -46.854 6.545 24.899 1.00 46.88 181 CYS A CA 1
ATOM 1331 C C . CYS A 1 181 ? -46.466 5.780 26.170 1.00 46.88 181 CYS A C 1
ATOM 1333 O O . CYS A 1 181 ? -46.323 6.362 27.244 1.00 46.88 181 CYS A O 1
ATOM 1335 N N . GLY A 1 182 ? -46.312 4.460 26.051 1.00 36.34 182 GLY A N 1
ATOM 1336 C CA . GLY A 1 182 ? -45.647 3.687 27.089 1.00 36.34 182 GLY A CA 1
ATOM 1337 C C . GLY A 1 182 ? -44.250 4.261 27.316 1.00 36.34 182 GLY A C 1
ATOM 1338 O O . GLY A 1 182 ? -43.514 4.485 26.353 1.00 36.34 182 GLY A O 1
ATOM 1339 N N . ASN A 1 183 ? -43.872 4.471 28.580 1.00 43.41 183 ASN A N 1
ATOM 1340 C CA . ASN A 1 183 ? -42.493 4.768 28.980 1.00 43.41 183 ASN A CA 1
ATOM 1341 C C . ASN A 1 183 ? -41.624 3.510 28.791 1.00 43.41 183 ASN A C 1
ATOM 1343 O O . ASN A 1 183 ? -41.122 2.915 29.743 1.00 43.41 183 ASN A O 1
ATOM 1347 N N . GLY A 1 184 ? -41.497 3.071 27.538 1.00 41.03 184 GLY A N 1
ATOM 1348 C CA . GLY A 1 184 ? -40.658 1.964 27.126 1.00 41.03 184 GLY A CA 1
ATOM 1349 C C . GLY A 1 184 ? -39.204 2.379 27.251 1.00 41.03 184 GLY A C 1
ATOM 1350 O O . GLY A 1 184 ? -38.752 3.293 26.560 1.00 41.03 184 GLY A O 1
ATOM 1351 N N . GLN A 1 185 ? -38.487 1.702 28.146 1.00 38.62 185 GLN A N 1
ATOM 1352 C CA . GLN A 1 185 ? -37.046 1.830 28.331 1.00 38.62 185 GLN A CA 1
ATOM 1353 C C . GLN A 1 185 ? -36.353 1.888 26.965 1.00 38.62 185 GLN A C 1
ATOM 1355 O O . GLN A 1 185 ? -36.435 0.936 26.187 1.00 38.62 185 GLN A O 1
ATOM 1360 N N . ARG A 1 186 ? -35.643 2.985 26.669 1.00 44.19 186 ARG A N 1
ATOM 1361 C CA . ARG A 1 186 ? -34.924 3.159 25.397 1.00 44.19 186 ARG A CA 1
ATOM 1362 C C . ARG A 1 186 ? -33.585 2.404 25.393 1.00 44.19 186 ARG A C 1
ATOM 1364 O O . ARG A 1 186 ? -32.540 2.982 25.143 1.00 44.19 186 ARG A O 1
ATOM 1371 N N . SER A 1 187 ? -33.689 1.105 25.678 1.00 45.16 187 SER A N 1
ATOM 1372 C CA . SER A 1 187 ? -32.917 -0.000 25.112 1.00 45.16 187 SER A CA 1
ATOM 1373 C C . SER A 1 187 ? -31.388 0.158 25.051 1.00 45.16 187 SER A C 1
ATOM 1375 O O . SER A 1 187 ? -30.821 0.467 24.004 1.00 45.16 187 SER A O 1
ATOM 1377 N N . GLU A 1 188 ? -30.710 -0.241 26.134 1.00 50.84 188 GLU A N 1
ATOM 1378 C CA . GLU A 1 188 ? -29.288 -0.644 26.094 1.00 50.84 188 GLU A CA 1
ATOM 1379 C C . GLU A 1 188 ? -29.052 -1.716 25.009 1.00 50.84 188 GLU A C 1
ATOM 1381 O O . GLU A 1 188 ? -28.124 -1.608 24.210 1.00 50.84 188 GLU A O 1
ATOM 1386 N N . LYS A 1 189 ? -30.000 -2.658 24.854 1.00 56.97 189 LYS A N 1
ATOM 1387 C CA . LYS A 1 189 ? -29.986 -3.720 23.827 1.00 56.97 189 LYS A CA 1
ATOM 1388 C C . LYS A 1 189 ? -29.814 -3.233 22.379 1.00 56.97 189 LYS A C 1
ATOM 1390 O O . LYS A 1 189 ? -29.413 -4.027 21.530 1.00 56.97 189 LYS A O 1
ATOM 1395 N N . THR A 1 190 ? -30.143 -1.980 22.057 1.00 60.09 190 THR A N 1
ATOM 1396 C CA . THR A 1 190 ? -29.946 -1.430 20.699 1.00 60.09 190 THR A CA 1
ATOM 1397 C C . THR A 1 190 ? -28.574 -0.793 20.510 1.00 60.09 190 THR A C 1
ATOM 1399 O O . THR A 1 190 ? -27.998 -0.964 19.433 1.00 60.09 190 THR A O 1
ATOM 1402 N N . GLU A 1 191 ? -28.024 -0.157 21.549 1.00 60.28 191 GLU A N 1
ATOM 1403 C CA . GLU A 1 191 ? -26.667 0.406 21.526 1.00 60.28 191 GLU A CA 1
ATOM 1404 C C . GLU A 1 191 ? -25.648 -0.747 21.447 1.00 60.28 191 GLU A C 1
ATOM 1406 O O . GLU A 1 191 ? -24.814 -0.774 20.540 1.00 60.28 191 GLU A O 1
ATOM 1411 N N . ASP A 1 192 ? -25.849 -1.799 22.252 1.00 67.69 192 ASP A N 1
ATOM 1412 C CA . ASP A 1 192 ? -25.115 -3.070 22.160 1.00 67.69 192 ASP A CA 1
ATOM 1413 C C . ASP A 1 192 ? -25.223 -3.712 20.766 1.00 67.69 192 ASP A C 1
ATOM 1415 O O . ASP A 1 192 ? -24.254 -4.263 20.240 1.00 67.69 192 ASP A O 1
ATOM 1419 N N . SER A 1 193 ? -26.398 -3.653 20.130 1.00 81.94 193 SER A N 1
ATOM 1420 C CA . SER A 1 193 ? -26.599 -4.214 18.787 1.00 81.94 193 SER A CA 1
ATOM 1421 C C . SER A 1 193 ? -25.804 -3.452 17.723 1.00 81.94 193 SER A C 1
ATOM 1423 O O . SER A 1 193 ? -25.178 -4.077 16.866 1.00 81.94 193 SER A O 1
ATOM 1425 N N . ALA A 1 194 ? -25.796 -2.117 17.766 1.00 85.94 194 ALA A N 1
ATOM 1426 C CA . ALA A 1 194 ? -25.055 -1.302 16.806 1.00 85.94 194 ALA A CA 1
ATOM 1427 C C . ALA A 1 194 ? -23.533 -1.389 17.028 1.00 85.94 194 ALA A C 1
ATOM 1429 O O . ALA A 1 194 ? -22.784 -1.526 16.059 1.00 85.94 194 ALA A O 1
ATOM 1430 N N . LEU A 1 195 ? -23.077 -1.439 18.285 1.00 88.25 195 LEU A N 1
ATOM 1431 C CA . LEU A 1 195 ? -21.667 -1.645 18.623 1.00 88.25 195 LEU A CA 1
ATOM 1432 C C . LEU A 1 195 ? -21.164 -3.020 18.167 1.00 88.25 195 LEU A C 1
ATOM 1434 O O . LEU A 1 195 ? -20.095 -3.115 17.565 1.00 88.25 195 LEU A O 1
ATOM 1438 N N . ASN A 1 196 ? -21.955 -4.079 18.352 1.00 89.56 196 ASN A N 1
ATOM 1439 C CA . ASN A 1 196 ? -21.610 -5.402 17.832 1.00 89.56 196 ASN A CA 1
ATOM 1440 C C . ASN A 1 196 ? -21.582 -5.443 16.291 1.00 89.56 196 ASN A C 1
ATOM 1442 O O . ASN A 1 196 ? -20.696 -6.086 15.726 1.00 89.56 196 ASN A O 1
ATOM 1446 N N . ARG A 1 197 ? -22.464 -4.707 15.590 1.00 91.00 197 ARG A N 1
ATOM 1447 C CA . ARG A 1 197 ? -22.365 -4.542 14.122 1.00 91.00 197 ARG A CA 1
ATOM 1448 C C . ARG A 1 197 ? -21.066 -3.846 13.706 1.00 91.00 197 ARG A C 1
ATOM 1450 O O . ARG A 1 197 ? -20.433 -4.295 12.754 1.00 91.00 197 ARG A O 1
ATOM 1457 N N . ALA A 1 198 ? -20.648 -2.799 14.418 1.00 90.69 198 ALA A N 1
ATOM 1458 C CA . ALA A 1 198 ? -19.398 -2.093 14.134 1.00 90.69 198 ALA A CA 1
ATOM 1459 C C . ALA A 1 198 ? -18.168 -3.001 14.339 1.00 90.69 198 ALA A C 1
ATOM 1461 O O . ALA A 1 198 ? -17.313 -3.084 13.458 1.00 90.69 198 ALA A O 1
ATOM 1462 N N . LYS A 1 199 ? -18.121 -3.764 15.442 1.00 91.69 199 LYS A N 1
ATOM 1463 C CA . LYS A 1 199 ? -17.065 -4.763 15.699 1.00 91.69 199 LYS A CA 1
ATOM 1464 C C . LYS A 1 199 ? -17.015 -5.856 14.631 1.00 91.69 199 LYS A C 1
ATOM 1466 O O . LYS A 1 199 ? -15.931 -6.231 14.191 1.00 91.69 199 LYS A O 1
ATOM 1471 N N . GLN A 1 200 ? -18.171 -6.350 14.181 1.00 93.31 200 GLN A N 1
ATOM 1472 C CA . GLN A 1 200 ? -18.221 -7.339 13.103 1.00 93.31 200 GLN A CA 1
ATOM 1473 C C . GLN A 1 200 ? -17.709 -6.755 11.779 1.00 93.31 200 GLN A C 1
ATOM 1475 O O . GLN A 1 200 ? -16.907 -7.398 11.109 1.00 93.31 200 GLN A O 1
ATOM 1480 N N . ALA A 1 201 ? -18.106 -5.530 11.426 1.00 91.38 201 ALA A N 1
ATOM 1481 C CA . ALA A 1 201 ? -17.628 -4.862 10.218 1.00 91.38 201 ALA A CA 1
ATOM 1482 C C . ALA A 1 201 ? -16.106 -4.607 10.247 1.00 91.38 201 ALA A C 1
ATOM 1484 O O . ALA A 1 201 ? -15.436 -4.765 9.229 1.00 91.38 201 ALA A O 1
ATOM 1485 N N . GLU A 1 202 ? -15.529 -4.299 11.413 1.00 92.38 202 GLU A N 1
ATOM 1486 C CA . GLU A 1 202 ? -14.072 -4.242 11.591 1.00 92.38 202 GLU A CA 1
ATOM 1487 C C . GLU A 1 202 ? -13.405 -5.624 11.443 1.00 92.38 202 GLU A C 1
ATOM 1489 O O . GLU A 1 202 ? -12.356 -5.754 10.804 1.00 92.38 202 GLU A O 1
ATOM 1494 N N . ALA A 1 203 ? -14.010 -6.679 11.995 1.00 91.25 203 ALA A N 1
ATOM 1495 C CA . ALA A 1 203 ? -13.515 -8.042 11.821 1.00 91.25 203 ALA A CA 1
ATOM 1496 C C . ALA A 1 203 ? -13.562 -8.488 10.347 1.00 91.25 203 ALA A C 1
ATOM 1498 O O . ALA A 1 203 ? -12.667 -9.211 9.906 1.00 91.25 203 ALA A O 1
ATOM 1499 N N . ASP A 1 204 ? -14.565 -8.037 9.590 1.00 86.31 204 ASP A N 1
ATOM 1500 C CA . ASP A 1 204 ? -14.713 -8.285 8.154 1.00 86.31 204 ASP A CA 1
ATOM 1501 C C . ASP A 1 204 ? -13.687 -7.477 7.332 1.00 86.31 204 ASP A C 1
ATOM 1503 O O . ASP A 1 204 ? -13.020 -8.055 6.474 1.00 86.31 204 ASP A O 1
ATOM 1507 N N . LEU A 1 205 ? -13.445 -6.197 7.661 1.00 89.94 205 LEU A N 1
ATOM 1508 C CA . LEU A 1 205 ? -12.330 -5.398 7.112 1.00 89.94 205 LEU A CA 1
ATOM 1509 C C . LEU A 1 205 ? -10.985 -6.118 7.289 1.00 89.94 205 LEU A C 1
ATOM 1511 O O . LEU A 1 205 ? -10.153 -6.140 6.386 1.00 89.94 205 LEU A O 1
ATOM 1515 N N . GLY A 1 206 ? -10.779 -6.746 8.449 1.00 86.69 206 GLY A N 1
ATOM 1516 C CA . GLY A 1 206 ? -9.582 -7.525 8.761 1.00 86.69 206 GLY A CA 1
ATOM 1517 C C . GLY A 1 206 ? -9.482 -8.900 8.084 1.00 86.69 206 GLY A C 1
ATOM 1518 O O . GLY A 1 206 ? -8.492 -9.589 8.344 1.00 86.69 206 GLY A O 1
ATOM 1519 N N . LYS A 1 207 ? -10.483 -9.305 7.287 1.00 89.19 207 LYS A N 1
ATOM 1520 C CA . LYS A 1 207 ? -10.565 -10.577 6.537 1.00 89.19 207 LYS A CA 1
ATOM 1521 C C . LYS A 1 207 ? -10.743 -10.391 5.024 1.00 89.19 207 LYS A C 1
ATOM 1523 O O . LYS A 1 207 ? -10.598 -11.369 4.290 1.00 89.19 207 LYS A O 1
ATOM 1528 N N . ALA A 1 208 ? -11.096 -9.188 4.570 1.00 86.94 208 ALA A N 1
ATOM 1529 C CA . ALA A 1 208 ? -11.284 -8.876 3.159 1.00 86.94 208 ALA A CA 1
ATOM 1530 C C . ALA A 1 208 ? -10.007 -9.165 2.352 1.00 86.94 208 ALA A C 1
ATOM 1532 O O . ALA A 1 208 ? -8.899 -8.847 2.784 1.00 86.94 208 ALA A O 1
ATOM 1533 N N . LYS A 1 209 ? -10.178 -9.790 1.183 1.00 86.19 209 LYS A N 1
ATOM 1534 C CA . LYS A 1 209 ? -9.082 -10.198 0.285 1.00 86.19 209 LYS A CA 1
ATOM 1535 C C . LYS A 1 209 ? -8.966 -9.317 -0.959 1.00 86.19 209 LYS A C 1
ATOM 1537 O O . LYS A 1 209 ? -7.997 -9.431 -1.699 1.00 86.19 209 LYS A O 1
ATOM 1542 N N . ASP A 1 210 ? -9.953 -8.460 -1.163 1.00 86.12 210 ASP A N 1
ATOM 1543 C CA . ASP A 1 210 ? -10.162 -7.633 -2.338 1.00 86.12 210 ASP A CA 1
ATOM 1544 C C . ASP A 1 210 ? -10.780 -6.290 -1.926 1.00 86.12 210 ASP A C 1
ATOM 1546 O O . ASP A 1 210 ? -11.359 -6.139 -0.841 1.00 86.12 210 ASP A O 1
ATOM 1550 N N . ILE A 1 211 ? -10.635 -5.308 -2.814 1.00 89.56 211 ILE A N 1
ATOM 1551 C CA . ILE A 1 211 ? -11.056 -3.924 -2.599 1.00 89.56 211 ILE A CA 1
ATOM 1552 C C . ILE A 1 211 ? -12.571 -3.776 -2.410 1.00 89.56 211 ILE A C 1
ATOM 1554 O O . ILE A 1 211 ? -13.000 -2.933 -1.623 1.00 89.56 211 ILE A O 1
ATOM 1558 N N . ASP A 1 212 ? -13.379 -4.602 -3.076 1.00 88.00 212 ASP A N 1
ATOM 1559 C CA . ASP A 1 212 ? -14.840 -4.514 -3.030 1.00 88.00 212 ASP A CA 1
ATOM 1560 C C . ASP A 1 212 ? -15.363 -5.008 -1.677 1.00 88.00 212 ASP A C 1
ATOM 1562 O O . ASP A 1 212 ? -16.099 -4.293 -0.993 1.00 88.00 212 ASP A O 1
ATOM 1566 N N . SER A 1 213 ? -14.883 -6.167 -1.217 1.00 88.50 213 SER A N 1
ATOM 1567 C CA . SER A 1 213 ? -15.153 -6.700 0.123 1.00 88.50 213 SER A CA 1
ATOM 1568 C C . SER A 1 213 ? -14.677 -5.752 1.227 1.00 88.50 213 SER A C 1
ATOM 1570 O O . SER A 1 213 ? -15.367 -5.578 2.234 1.00 88.50 213 SER A O 1
ATOM 1572 N N . TYR A 1 214 ? -13.518 -5.110 1.043 1.00 90.44 214 TYR A N 1
ATOM 1573 C CA . TYR A 1 214 ? -12.989 -4.124 1.988 1.00 90.44 214 TYR A CA 1
ATOM 1574 C C . TYR A 1 214 ? -13.840 -2.841 2.003 1.00 90.44 214 TYR A C 1
ATOM 1576 O O . TYR A 1 214 ? -14.197 -2.345 3.072 1.00 90.44 214 TYR A O 1
ATOM 1584 N N . SER A 1 215 ? -14.248 -2.342 0.831 1.00 91.44 215 SER A N 1
ATOM 1585 C CA . SER A 1 215 ? -15.151 -1.193 0.679 1.00 91.44 215 SER A CA 1
ATOM 1586 C C . SER A 1 215 ? -16.526 -1.453 1.303 1.00 91.44 215 SER A C 1
ATOM 1588 O O . SER A 1 215 ? -17.066 -0.601 2.007 1.00 91.44 215 SER A O 1
ATOM 1590 N N . ASP A 1 216 ? -17.096 -2.640 1.109 1.00 91.69 216 ASP A N 1
ATOM 1591 C CA . ASP A 1 216 ? -18.393 -2.999 1.682 1.00 91.69 216 ASP A CA 1
ATOM 1592 C C . ASP A 1 216 ? -18.337 -3.206 3.197 1.00 91.69 216 ASP A C 1
ATOM 1594 O O . ASP A 1 216 ? -19.277 -2.823 3.899 1.00 91.69 216 ASP A O 1
ATOM 1598 N N . ALA A 1 217 ? -17.241 -3.749 3.728 1.00 90.88 217 ALA A N 1
ATOM 1599 C CA . ALA A 1 217 ? -17.017 -3.800 5.169 1.00 90.88 217 ALA A CA 1
ATOM 1600 C C . ALA A 1 217 ? -16.838 -2.384 5.763 1.00 90.88 217 ALA A C 1
ATOM 1602 O O . ALA A 1 217 ? -17.418 -2.084 6.808 1.00 90.88 217 ALA A O 1
ATOM 1603 N N . ALA A 1 218 ? -16.149 -1.476 5.058 1.00 93.44 218 ALA A N 1
ATOM 1604 C CA . ALA A 1 218 ? -16.029 -0.067 5.441 1.00 93.44 218 ALA A CA 1
ATOM 1605 C C . ALA A 1 218 ? -17.396 0.636 5.516 1.00 93.44 218 ALA A C 1
ATOM 1607 O O . ALA A 1 218 ? -17.718 1.244 6.536 1.00 93.44 218 ALA A O 1
ATOM 1608 N N . LYS A 1 219 ? -18.243 0.486 4.487 1.00 93.88 219 LYS A N 1
ATOM 1609 C CA . LYS A 1 219 ? -19.614 1.036 4.466 1.00 93.88 219 LYS A CA 1
ATOM 1610 C C . LYS A 1 219 ? -20.456 0.503 5.629 1.00 93.88 219 LYS A C 1
ATOM 1612 O O . LYS A 1 219 ? -21.190 1.262 6.258 1.00 93.88 219 LYS A O 1
ATOM 1617 N N . ARG A 1 220 ? -20.351 -0.794 5.955 1.00 92.88 220 ARG A N 1
ATOM 1618 C CA . ARG A 1 220 ? -21.050 -1.388 7.115 1.00 92.88 220 ARG A CA 1
ATOM 1619 C C . ARG A 1 220 ? -20.573 -0.787 8.438 1.00 92.88 220 ARG A C 1
ATOM 1621 O O . ARG A 1 220 ? -21.409 -0.526 9.302 1.00 92.88 220 ARG A O 1
ATOM 1628 N N . LEU A 1 221 ? -19.270 -0.536 8.584 1.00 93.50 221 LEU A N 1
ATOM 1629 C CA . LEU A 1 221 ? -18.702 0.129 9.759 1.00 93.50 221 LEU A CA 1
ATOM 1630 C C . LEU A 1 221 ? -19.194 1.583 9.868 1.00 93.50 221 LEU A C 1
ATOM 1632 O O . LEU A 1 221 ? -19.656 1.979 10.935 1.00 93.50 221 LEU A O 1
ATOM 1636 N N . GLU A 1 222 ? -19.195 2.352 8.773 1.00 94.31 222 GLU A N 1
ATOM 1637 C CA . GLU A 1 222 ? -19.769 3.709 8.744 1.00 94.31 222 GLU A CA 1
ATOM 1638 C C . GLU A 1 222 ? -21.244 3.729 9.139 1.00 94.31 222 GLU A C 1
ATOM 1640 O O . GLU A 1 222 ? -21.657 4.561 9.946 1.00 94.31 222 GLU A O 1
ATOM 1645 N N . LEU A 1 223 ? -22.056 2.825 8.588 1.00 92.94 223 LEU A N 1
ATOM 1646 C CA . LEU A 1 223 ? -23.478 2.741 8.917 1.00 92.94 223 LEU A CA 1
ATOM 1647 C C . LEU A 1 223 ? -23.690 2.393 10.397 1.00 92.94 223 LEU A C 1
ATOM 1649 O O . LEU A 1 223 ? -24.504 3.034 11.056 1.00 92.94 223 LEU A O 1
ATOM 1653 N N . ALA A 1 224 ? -22.920 1.449 10.946 1.00 91.56 224 ALA A N 1
ATOM 1654 C CA . ALA A 1 224 ? -23.001 1.081 12.358 1.00 91.56 224 ALA A CA 1
ATOM 1655 C C . ALA A 1 224 ? -22.554 2.216 13.305 1.00 91.56 224 ALA A C 1
ATOM 1657 O O . ALA A 1 224 ? -23.190 2.433 14.336 1.00 91.56 224 ALA A O 1
ATOM 1658 N N . LEU A 1 225 ? -21.517 2.980 12.945 1.00 91.25 225 LEU A N 1
ATOM 1659 C CA . LEU A 1 225 ? -21.077 4.161 13.701 1.00 91.25 225 LEU A CA 1
ATOM 1660 C C . LEU A 1 225 ? -22.092 5.311 13.632 1.00 91.25 225 LEU A C 1
ATOM 1662 O O . LEU A 1 225 ? -22.386 5.942 14.646 1.00 91.25 225 LEU A O 1
ATOM 1666 N N . ASN A 1 226 ? -22.695 5.549 12.465 1.00 90.94 226 ASN A N 1
ATOM 1667 C CA . ASN A 1 226 ? -23.774 6.528 12.320 1.00 90.94 226 ASN A CA 1
ATOM 1668 C C . ASN A 1 226 ? -25.031 6.124 13.114 1.00 90.94 226 ASN A C 1
ATOM 1670 O O . ASN A 1 226 ? -25.683 6.984 13.710 1.00 90.94 226 ASN A O 1
ATOM 1674 N N . ASP A 1 227 ? -25.366 4.831 13.157 1.00 89.38 227 ASP A N 1
ATOM 1675 C CA . ASP A 1 227 ? -26.436 4.294 14.005 1.00 89.38 227 ASP A CA 1
ATOM 1676 C C . ASP A 1 227 ? -26.141 4.519 15.496 1.00 89.38 227 ASP A C 1
ATOM 1678 O O . ASP A 1 227 ? -27.028 4.971 16.222 1.00 89.38 227 ASP A O 1
ATOM 1682 N N . LEU A 1 228 ? -24.910 4.249 15.950 1.00 87.25 228 LEU A N 1
ATOM 1683 C CA . LEU A 1 228 ? -24.470 4.514 17.326 1.00 87.25 228 LEU A CA 1
ATOM 1684 C C . LEU A 1 228 ? -24.602 5.995 17.682 1.00 87.25 228 LEU A C 1
ATOM 1686 O O . LEU A 1 228 ? -25.280 6.330 18.652 1.00 87.25 228 LEU A O 1
ATOM 1690 N N . ALA A 1 229 ? -24.052 6.894 16.862 1.00 86.62 229 ALA A N 1
ATOM 1691 C CA . ALA A 1 229 ? -24.133 8.338 17.087 1.00 86.62 229 ALA A CA 1
ATOM 1692 C C . ALA A 1 229 ? -25.591 8.834 17.195 1.00 86.62 229 ALA A C 1
ATOM 1694 O O . ALA A 1 229 ? -25.924 9.635 18.074 1.00 86.62 229 ALA A O 1
ATOM 1695 N N . ARG A 1 230 ? -26.494 8.307 16.353 1.00 85.62 230 ARG A N 1
ATOM 1696 C CA . ARG A 1 230 ? -27.937 8.614 16.394 1.00 85.62 230 ARG A CA 1
ATOM 1697 C C . ARG A 1 230 ? -28.633 8.097 17.654 1.00 85.62 230 ARG A C 1
ATOM 1699 O O . ARG A 1 230 ? -29.558 8.749 18.134 1.00 85.62 230 ARG A O 1
ATOM 1706 N N . GLN A 1 231 ? -28.229 6.939 18.172 1.00 83.75 231 GLN A N 1
ATOM 1707 C CA . GLN A 1 231 ? -28.803 6.352 19.389 1.00 83.75 231 GLN A CA 1
ATOM 1708 C C . GLN A 1 231 ? -28.275 7.030 20.661 1.00 83.75 231 GLN A C 1
ATOM 1710 O O . GLN A 1 231 ? -29.044 7.284 21.590 1.00 83.75 231 GLN A O 1
ATOM 1715 N N . ARG A 1 232 ? -26.982 7.368 20.678 1.00 75.25 232 ARG A N 1
ATOM 1716 C CA . ARG A 1 232 ? -26.257 7.922 21.827 1.00 75.25 232 ARG A CA 1
ATOM 1717 C C . ARG A 1 232 ? -26.607 9.383 22.126 1.00 75.25 232 ARG A C 1
ATOM 1719 O O . ARG A 1 232 ? -26.641 9.786 23.293 1.00 75.25 232 ARG A O 1
ATOM 1726 N N . GLY A 1 233 ? -26.889 10.182 21.093 1.00 68.38 233 GLY A N 1
ATOM 1727 C CA . GLY A 1 233 ? -27.158 11.615 21.238 1.00 68.38 233 GLY A CA 1
ATOM 1728 C C . GLY A 1 233 ? -25.948 12.365 21.810 1.00 68.38 233 GLY A C 1
ATOM 1729 O O . GLY A 1 233 ? -24.816 12.105 21.424 1.00 68.38 233 GLY A O 1
ATOM 1730 N N . SER A 1 234 ? -26.163 13.288 22.754 1.00 57.38 234 SER A N 1
ATOM 1731 C CA . SER A 1 234 ? -25.082 14.097 23.351 1.00 57.38 234 SER A CA 1
ATOM 1732 C C . SER A 1 234 ? -24.349 13.428 24.529 1.00 57.38 234 SER A C 1
ATOM 1734 O O . SER A 1 234 ? -23.715 14.128 25.320 1.00 57.38 234 SER A O 1
ATOM 1736 N N . LYS A 1 235 ? -24.477 12.108 24.722 1.00 71.06 235 LYS A N 1
ATOM 1737 C CA . LYS A 1 235 ? -23.784 11.398 25.811 1.00 71.06 235 LYS A CA 1
ATOM 1738 C C . LYS A 1 235 ? -22.310 11.177 25.468 1.00 71.06 235 LYS A C 1
ATOM 1740 O O . LYS A 1 235 ? -21.965 10.892 24.325 1.00 71.06 235 LYS A O 1
ATOM 1745 N N . THR A 1 236 ? -21.449 11.237 26.481 1.00 65.25 236 THR A N 1
ATOM 1746 C CA . THR A 1 236 ? -19.998 11.021 26.378 1.00 65.25 236 THR A CA 1
ATOM 1747 C C . THR A 1 236 ? -19.680 9.726 25.620 1.00 65.25 236 THR A C 1
ATOM 1749 O O . THR A 1 236 ? -20.120 8.658 26.044 1.00 65.25 236 THR A O 1
ATOM 1752 N N . GLN A 1 237 ? -18.946 9.808 24.504 1.00 75.75 237 GLN A N 1
ATOM 1753 C CA . GLN A 1 237 ? -18.504 8.646 23.712 1.00 75.75 237 GLN A CA 1
ATOM 1754 C C . GLN A 1 237 ? -17.699 7.644 24.547 1.00 75.75 237 GLN A C 1
ATOM 1756 O O . GLN A 1 237 ? -16.907 8.043 25.407 1.00 75.75 237 GLN A O 1
ATOM 1761 N N . SER A 1 238 ? -17.849 6.355 24.247 1.00 81.50 238 SER A N 1
ATOM 1762 C CA . SER A 1 238 ? -16.985 5.314 24.807 1.00 81.50 238 SER A CA 1
ATOM 1763 C C . SER A 1 238 ? -15.585 5.353 24.176 1.00 81.50 238 SER A C 1
ATOM 1765 O O . SER A 1 238 ? -15.384 5.870 23.075 1.00 81.50 238 SER A O 1
ATOM 1767 N N . LEU A 1 239 ? -14.591 4.784 24.866 1.00 84.94 239 LEU A N 1
ATOM 1768 C CA . LEU A 1 239 ? -13.237 4.637 24.316 1.00 84.94 239 LEU A CA 1
ATOM 1769 C C . LEU A 1 239 ? -13.232 3.769 23.044 1.00 84.94 239 LEU A C 1
ATOM 1771 O O . LEU A 1 239 ? -12.462 4.016 22.118 1.00 84.94 239 LEU A O 1
ATOM 1775 N N . GLU A 1 240 ? -14.111 2.768 22.992 1.00 86.19 240 GLU A N 1
ATOM 1776 C CA . GLU A 1 240 ? -14.183 1.810 21.893 1.00 86.19 240 GLU A CA 1
ATOM 1777 C C . GLU A 1 240 ? -14.841 2.401 20.637 1.00 86.19 240 GLU A C 1
ATOM 1779 O O . GLU A 1 240 ? -14.363 2.152 19.533 1.00 86.19 240 GLU A O 1
ATOM 1784 N N . GLU A 1 241 ? -15.852 3.263 20.795 1.00 84.75 241 GLU A N 1
ATOM 1785 C CA . GLU A 1 241 ? -16.399 4.071 19.694 1.00 84.75 241 GLU A CA 1
ATOM 1786 C C . GLU A 1 241 ? -15.324 4.964 19.079 1.00 84.75 241 GLU A C 1
ATOM 1788 O O . GLU A 1 241 ? -15.132 4.932 17.869 1.00 84.75 241 GLU A O 1
ATOM 1793 N N . LYS A 1 242 ? -14.559 5.697 19.900 1.00 89.19 242 LYS A N 1
ATOM 1794 C CA . LYS A 1 242 ? -13.472 6.561 19.407 1.00 89.19 242 LYS A CA 1
ATOM 1795 C C . LYS A 1 242 ? -12.410 5.780 18.636 1.00 89.19 242 LYS A C 1
ATOM 1797 O O . LYS A 1 242 ? -11.907 6.268 17.628 1.00 89.19 242 LYS A O 1
ATOM 1802 N N . ARG A 1 243 ? -12.087 4.559 19.079 1.00 93.31 243 ARG A N 1
ATOM 1803 C CA . ARG A 1 243 ? -11.174 3.657 18.362 1.00 93.31 243 ARG A CA 1
ATOM 1804 C C . ARG A 1 243 ? -11.741 3.254 16.996 1.00 93.31 243 ARG A C 1
ATOM 1806 O O . ARG A 1 243 ? -11.006 3.244 16.017 1.00 93.31 243 ARG A O 1
ATOM 1813 N N . LEU A 1 244 ? -13.037 2.949 16.915 1.00 90.88 244 LEU A N 1
ATOM 1814 C CA . LEU A 1 244 ? -13.713 2.601 15.659 1.00 90.88 244 LEU A CA 1
ATOM 1815 C C . LEU A 1 244 ? -13.879 3.818 14.722 1.00 90.88 244 LEU A C 1
ATOM 1817 O O . LEU A 1 244 ? -13.742 3.671 13.510 1.00 90.88 244 LEU A O 1
ATOM 1821 N N . GLU A 1 245 ? -14.093 5.021 15.261 1.00 91.31 245 GLU A N 1
ATOM 1822 C CA . GLU A 1 245 ? -14.109 6.288 14.510 1.00 91.31 245 GLU A CA 1
ATOM 1823 C C . GLU A 1 245 ? -12.727 6.639 13.935 1.00 91.31 245 GLU A C 1
ATOM 1825 O O . GLU A 1 245 ? -12.610 6.997 12.763 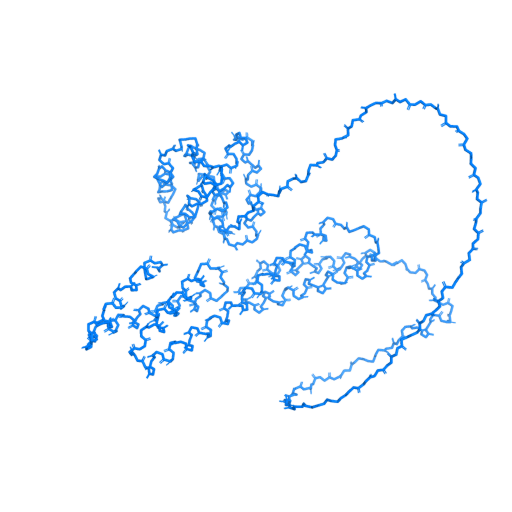1.00 91.31 245 GLU A O 1
ATOM 1830 N N . GLN A 1 246 ? -11.657 6.464 14.716 1.00 92.88 246 GLN A N 1
ATOM 1831 C CA . GLN A 1 246 ? -10.286 6.536 14.198 1.00 92.88 246 GLN A CA 1
ATOM 1832 C C . GLN A 1 246 ? -10.056 5.473 13.120 1.00 92.88 246 GLN A C 1
ATOM 1834 O O . GLN A 1 246 ? -9.471 5.763 12.075 1.00 92.88 246 GLN A O 1
ATOM 1839 N N . LYS A 1 247 ? -10.575 4.256 13.332 1.00 90.56 247 LYS A N 1
ATOM 1840 C CA . LYS A 1 247 ? -10.389 3.158 12.388 1.00 90.56 247 LYS A CA 1
ATOM 1841 C C . LYS A 1 247 ? -11.047 3.421 11.041 1.00 90.56 247 LYS A C 1
ATOM 1843 O O . LYS A 1 247 ? -10.436 3.127 10.016 1.00 90.56 247 LYS A O 1
ATOM 1848 N N . ILE A 1 248 ? -12.253 3.989 11.011 1.00 93.00 248 ILE A N 1
ATOM 1849 C CA . ILE A 1 248 ? -12.906 4.286 9.733 1.00 93.00 248 ILE A CA 1
ATOM 1850 C C . ILE A 1 248 ? -12.207 5.423 8.972 1.00 93.00 248 ILE A C 1
ATOM 1852 O O . ILE A 1 248 ? -12.162 5.401 7.745 1.00 93.00 248 ILE A O 1
ATOM 1856 N N . GLU A 1 249 ? -11.571 6.360 9.674 1.00 92.06 249 GLU A N 1
ATOM 1857 C CA . GLU A 1 249 ? -10.755 7.410 9.057 1.00 92.06 249 GLU A CA 1
ATOM 1858 C C . GLU A 1 249 ? -9.453 6.862 8.433 1.00 92.06 249 GLU A C 1
ATOM 1860 O O . GLU A 1 249 ? -9.068 7.278 7.338 1.00 92.06 249 GLU A O 1
ATOM 1865 N N . GLU A 1 250 ? -8.796 5.878 9.063 1.00 89.56 250 GLU A N 1
ATOM 1866 C CA . GLU A 1 250 ? -7.701 5.121 8.426 1.00 89.56 250 GLU A CA 1
ATOM 1867 C C . GLU A 1 250 ? -8.177 4.384 7.164 1.00 89.56 250 GLU A C 1
ATOM 1869 O O . GLU A 1 250 ? -7.504 4.401 6.132 1.00 89.56 250 GLU A O 1
ATOM 1874 N N . VAL A 1 251 ? -9.345 3.739 7.249 1.00 89.94 251 VAL A N 1
ATOM 1875 C CA . VAL A 1 251 ? -9.951 2.956 6.162 1.00 89.94 251 VAL A CA 1
ATOM 1876 C C . VAL A 1 251 ? -10.311 3.845 4.970 1.00 89.94 251 VAL A C 1
ATOM 1878 O O . VAL A 1 251 ? -10.045 3.452 3.837 1.00 89.94 251 VAL A O 1
ATOM 1881 N N . ARG A 1 252 ? -10.830 5.062 5.191 1.00 88.75 252 ARG A N 1
ATOM 1882 C CA . ARG A 1 252 ? -11.066 6.052 4.123 1.00 88.75 252 ARG A CA 1
ATOM 1883 C C . ARG A 1 252 ? -9.780 6.422 3.394 1.00 88.75 252 ARG A C 1
ATOM 1885 O O . ARG A 1 252 ? -9.711 6.259 2.182 1.00 88.75 252 ARG A O 1
ATOM 1892 N N . LYS A 1 253 ? -8.732 6.810 4.128 1.00 90.19 253 LYS A N 1
ATOM 1893 C CA . LYS A 1 253 ? -7.412 7.148 3.556 1.00 90.19 253 LYS A CA 1
ATOM 1894 C C . LYS A 1 253 ? -6.757 5.973 2.835 1.00 90.19 253 LYS A C 1
ATOM 1896 O O . LYS A 1 253 ? -5.939 6.157 1.935 1.00 90.19 253 LYS A O 1
ATOM 1901 N N . PHE A 1 254 ? -7.062 4.745 3.246 1.00 88.31 254 PHE A N 1
ATOM 1902 C CA . PHE A 1 254 ? -6.659 3.555 2.511 1.00 88.31 254 PHE A CA 1
ATOM 1903 C C . PHE A 1 254 ? -7.459 3.407 1.205 1.00 88.31 254 PHE A C 1
ATOM 1905 O O . PHE A 1 254 ? -6.848 3.307 0.146 1.00 88.31 254 PHE A O 1
ATOM 1912 N N . LEU A 1 255 ? -8.793 3.488 1.246 1.00 89.19 255 LEU A N 1
ATOM 1913 C CA . LEU A 1 255 ? -9.652 3.415 0.055 1.00 89.19 255 LEU A CA 1
ATOM 1914 C C . LEU A 1 255 ? -9.346 4.515 -0.977 1.00 89.19 255 LEU A C 1
ATOM 1916 O O . LEU A 1 255 ? -9.308 4.231 -2.169 1.00 89.19 255 LEU A O 1
ATOM 1920 N N . GLU A 1 256 ? -9.082 5.748 -0.541 1.00 88.75 256 GLU A N 1
ATOM 1921 C CA . GLU A 1 256 ? -8.665 6.856 -1.414 1.00 88.75 256 GLU A CA 1
ATOM 1922 C C . GLU A 1 256 ? -7.358 6.542 -2.154 1.00 88.75 256 GLU A C 1
ATOM 1924 O O . GLU A 1 256 ? -7.260 6.773 -3.361 1.00 88.75 256 GLU A O 1
ATOM 1929 N N . ARG A 1 257 ? -6.376 5.949 -1.458 1.00 88.25 257 ARG A N 1
ATOM 1930 C CA . ARG A 1 257 ? -5.128 5.485 -2.080 1.00 88.25 257 ARG A CA 1
ATOM 1931 C C . ARG A 1 257 ? -5.374 4.342 -3.056 1.00 88.25 257 ARG A C 1
ATOM 1933 O O . ARG A 1 257 ? -4.854 4.398 -4.157 1.00 88.25 257 ARG A O 1
ATOM 1940 N N . GLU A 1 258 ? -6.211 3.362 -2.726 1.00 89.62 258 GLU A N 1
ATOM 1941 C CA . GLU A 1 258 ? -6.547 2.268 -3.651 1.00 89.62 258 GLU A CA 1
ATOM 1942 C C . GLU A 1 258 ? -7.267 2.756 -4.922 1.00 89.62 258 GLU A C 1
ATOM 1944 O O . GLU A 1 258 ? -7.016 2.243 -6.014 1.00 89.62 258 GLU A O 1
ATOM 1949 N N . ILE A 1 259 ? -8.123 3.778 -4.810 1.00 88.88 259 ILE A N 1
ATOM 1950 C CA . ILE A 1 259 ? -8.752 4.439 -5.964 1.00 88.88 259 ILE A CA 1
ATOM 1951 C C . ILE A 1 259 ? -7.693 5.155 -6.819 1.00 88.88 259 ILE A C 1
ATOM 1953 O O . ILE A 1 259 ? -7.711 5.026 -8.045 1.00 88.88 259 ILE A O 1
ATOM 1957 N N . ALA A 1 260 ? -6.750 5.866 -6.192 1.00 88.94 260 ALA A N 1
ATOM 1958 C CA . ALA A 1 260 ? -5.635 6.504 -6.891 1.00 88.94 260 ALA A CA 1
ATOM 1959 C C . ALA A 1 260 ? -4.711 5.474 -7.572 1.00 88.94 260 ALA A C 1
ATOM 1961 O O . ALA A 1 260 ? -4.362 5.656 -8.735 1.00 88.94 260 ALA A O 1
ATOM 1962 N N . THR A 1 261 ? -4.395 4.361 -6.904 1.00 88.56 261 THR A N 1
ATOM 1963 C CA . THR A 1 261 ? -3.623 3.238 -7.456 1.00 88.56 261 THR A CA 1
ATOM 1964 C C . THR A 1 261 ? -4.298 2.648 -8.686 1.00 88.56 261 THR A C 1
ATOM 1966 O O . THR A 1 261 ? -3.647 2.481 -9.714 1.00 88.56 261 THR A O 1
ATOM 1969 N N . ARG A 1 262 ? -5.612 2.383 -8.628 1.00 91.44 262 ARG A N 1
ATOM 1970 C CA . ARG A 1 262 ? -6.362 1.896 -9.794 1.00 91.44 262 ARG A CA 1
ATOM 1971 C C . ARG A 1 262 ? -6.285 2.880 -10.964 1.00 91.44 262 ARG A C 1
ATOM 1973 O O . ARG A 1 262 ? -6.019 2.465 -12.086 1.00 91.44 262 ARG A O 1
ATOM 1980 N N . LYS A 1 263 ? -6.474 4.176 -10.700 1.00 91.44 263 LYS A N 1
ATOM 1981 C CA . LYS A 1 263 ? -6.364 5.223 -11.725 1.00 91.44 263 LYS A CA 1
ATOM 1982 C C . LYS A 1 263 ? -4.955 5.281 -12.331 1.00 91.44 263 LYS A C 1
ATOM 1984 O O . LYS A 1 263 ? -4.837 5.383 -13.545 1.00 91.44 263 LYS A O 1
ATOM 1989 N N . GLY A 1 264 ? -3.911 5.133 -11.514 1.00 90.56 264 GLY A N 1
ATOM 1990 C CA . GLY A 1 264 ? -2.523 5.038 -11.973 1.00 90.56 264 GLY A CA 1
ATOM 1991 C C . GLY A 1 264 ? -2.256 3.803 -12.842 1.00 90.56 264 GLY A C 1
ATOM 1992 O O . GLY A 1 264 ? -1.590 3.916 -13.861 1.00 90.56 264 GLY A O 1
ATOM 1993 N N . ILE A 1 265 ? -2.823 2.639 -12.503 1.00 91.25 265 ILE A N 1
ATOM 1994 C CA . ILE A 1 265 ? -2.759 1.420 -13.337 1.00 91.25 265 ILE A CA 1
ATOM 1995 C C . ILE A 1 265 ? -3.381 1.665 -14.718 1.00 91.25 265 ILE A C 1
ATOM 1997 O O . ILE A 1 265 ? -2.798 1.278 -15.731 1.00 91.25 265 ILE A O 1
ATOM 2001 N N . ASP A 1 266 ? -4.547 2.312 -14.768 1.00 93.62 266 ASP A N 1
ATOM 2002 C CA . ASP A 1 266 ? -5.230 2.619 -16.028 1.00 93.62 266 ASP A CA 1
ATOM 2003 C C . ASP A 1 266 ? -4.458 3.679 -16.854 1.00 93.62 266 ASP A C 1
ATOM 2005 O O . ASP A 1 266 ? -4.361 3.553 -18.075 1.00 93.62 266 ASP A O 1
ATOM 2009 N N . GLU A 1 267 ? -3.821 4.662 -16.205 1.00 92.69 267 GLU A N 1
ATOM 2010 C CA . GLU A 1 267 ? -2.917 5.636 -16.847 1.00 92.69 267 GLU A CA 1
ATOM 2011 C C . GLU A 1 267 ? -1.641 4.985 -17.405 1.00 92.69 267 GLU A C 1
ATOM 2013 O O . GLU A 1 267 ? -1.255 5.269 -18.539 1.00 92.69 267 GLU A O 1
ATOM 2018 N N . ILE A 1 268 ? -1.017 4.060 -16.666 1.00 91.94 268 ILE A N 1
ATOM 2019 C CA . ILE A 1 268 ? 0.145 3.294 -17.142 1.00 91.94 268 ILE A CA 1
ATOM 2020 C C . ILE A 1 268 ? -0.234 2.456 -18.371 1.00 91.94 268 ILE A C 1
ATOM 2022 O O . ILE A 1 268 ? 0.520 2.431 -19.342 1.00 91.94 268 ILE A O 1
ATOM 2026 N N . ARG A 1 269 ? -1.411 1.814 -18.381 1.00 93.25 269 ARG A N 1
ATOM 2027 C CA . ARG A 1 269 ? -1.901 1.069 -19.557 1.00 93.25 269 ARG A CA 1
ATOM 2028 C C . ARG A 1 269 ? -2.094 1.967 -20.780 1.00 93.25 269 ARG A C 1
ATOM 2030 O O . ARG A 1 269 ? -1.704 1.574 -21.873 1.00 93.25 269 ARG A O 1
ATOM 2037 N N . ASP A 1 270 ? -2.643 3.169 -20.616 1.00 92.75 270 ASP A N 1
ATOM 2038 C CA . ASP A 1 270 ? -2.768 4.147 -21.709 1.00 92.75 270 ASP A CA 1
ATOM 2039 C C . ASP A 1 270 ? -1.391 4.627 -22.216 1.00 92.75 270 ASP A C 1
ATOM 2041 O O . ASP A 1 270 ? -1.183 4.725 -23.426 1.00 92.75 270 ASP A O 1
ATOM 2045 N N . LEU A 1 271 ? -0.407 4.835 -21.330 1.00 91.25 271 LEU A N 1
ATOM 2046 C CA . LEU A 1 271 ? 0.981 5.112 -21.732 1.00 91.25 271 LEU A CA 1
ATOM 2047 C C . LEU A 1 271 ? 1.594 3.958 -22.542 1.00 91.25 271 LEU A C 1
ATOM 2049 O O . LEU A 1 271 ? 2.251 4.217 -23.552 1.00 91.25 271 LEU A O 1
ATOM 2053 N N . LEU A 1 272 ? 1.363 2.706 -22.135 1.00 91.31 272 LEU A N 1
ATOM 2054 C CA . LEU A 1 272 ? 1.853 1.519 -22.842 1.00 91.31 272 LEU A CA 1
ATOM 2055 C C . LEU A 1 272 ? 1.192 1.344 -24.213 1.00 91.31 272 LEU A C 1
ATOM 2057 O O . LEU A 1 272 ? 1.904 1.181 -25.198 1.00 91.31 272 LEU A O 1
ATOM 2061 N N . LEU A 1 273 ? -0.132 1.485 -24.315 1.00 92.06 273 LEU A N 1
ATOM 2062 C CA . LEU A 1 273 ? -0.848 1.430 -25.597 1.00 92.06 273 LEU A CA 1
ATOM 2063 C C . LEU A 1 273 ? -0.357 2.511 -26.574 1.00 92.06 273 LEU A C 1
ATOM 2065 O O . LEU A 1 273 ? -0.129 2.242 -27.753 1.00 92.06 273 LEU A O 1
ATOM 2069 N N . ARG A 1 274 ? -0.128 3.738 -26.089 1.00 89.19 274 ARG A N 1
ATOM 2070 C CA . ARG A 1 274 ? 0.460 4.814 -26.905 1.00 89.19 274 ARG A CA 1
ATOM 2071 C C . ARG A 1 274 ? 1.882 4.478 -27.343 1.00 89.19 274 ARG A C 1
ATOM 2073 O O . ARG A 1 274 ? 2.228 4.729 -28.495 1.00 89.19 274 ARG A O 1
ATOM 2080 N N . PHE A 1 275 ? 2.680 3.890 -26.456 1.00 87.50 275 PHE A N 1
ATOM 2081 C CA . PHE A 1 275 ? 4.030 3.437 -26.769 1.00 87.50 275 PHE A CA 1
ATOM 2082 C C . PHE A 1 275 ? 4.042 2.310 -27.820 1.00 87.50 275 PHE A C 1
ATOM 2084 O O . PHE A 1 275 ? 4.843 2.363 -28.747 1.00 87.50 275 PHE A O 1
ATOM 2091 N N . GLU A 1 276 ? 3.114 1.348 -27.771 1.00 86.50 276 GLU A N 1
ATOM 2092 C CA . GLU A 1 276 ? 2.969 0.331 -28.826 1.00 86.50 276 GLU A CA 1
ATOM 2093 C C . GLU A 1 276 ? 2.664 0.956 -30.198 1.00 86.50 276 GLU A C 1
ATOM 2095 O O . GLU A 1 276 ? 3.204 0.515 -31.213 1.00 86.50 276 GLU A O 1
ATOM 2100 N N . THR A 1 277 ? 1.845 2.016 -30.237 1.00 88.00 277 THR A N 1
ATOM 2101 C CA . THR A 1 277 ? 1.560 2.756 -31.483 1.00 88.00 277 THR A CA 1
ATOM 2102 C C . THR A 1 277 ? 2.688 3.687 -31.937 1.00 88.00 277 THR A C 1
ATOM 2104 O O . THR A 1 277 ? 2.724 4.059 -33.109 1.00 88.00 277 THR A O 1
ATOM 2107 N N . ASN A 1 278 ? 3.608 4.063 -31.044 1.00 85.00 278 ASN A N 1
ATOM 2108 C CA . ASN A 1 278 ? 4.771 4.896 -31.352 1.00 85.00 278 ASN A CA 1
ATOM 2109 C C . ASN A 1 278 ? 6.011 4.452 -30.540 1.00 85.00 278 ASN A C 1
ATOM 2111 O O . ASN A 1 278 ? 6.335 5.072 -29.520 1.00 85.00 278 ASN A O 1
ATOM 2115 N N . PRO A 1 279 ? 6.735 3.411 -30.998 1.00 78.62 279 PRO A N 1
ATOM 2116 C CA . PRO A 1 279 ? 7.869 2.843 -30.262 1.00 78.62 279 PRO A CA 1
ATOM 2117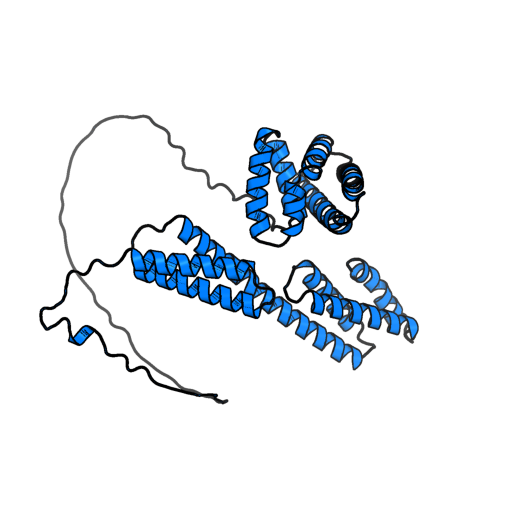 C C . PRO A 1 279 ? 9.089 3.767 -30.125 1.00 78.62 279 PRO A C 1
ATOM 2119 O O . PRO A 1 279 ? 10.003 3.461 -29.363 1.00 78.62 279 PRO A O 1
ATOM 2122 N N . GLU A 1 280 ? 9.133 4.888 -30.851 1.00 77.31 280 GLU A N 1
ATOM 2123 C CA . GLU A 1 280 ? 10.195 5.897 -30.731 1.00 77.31 280 GLU A CA 1
ATOM 2124 C C . GLU A 1 280 ? 9.989 6.805 -29.502 1.00 77.31 280 GLU A C 1
ATOM 2126 O O . GLU A 1 280 ? 10.927 7.442 -29.025 1.00 77.31 280 GLU A O 1
ATOM 2131 N N . ALA A 1 281 ? 8.781 6.826 -28.925 1.00 83.38 281 ALA A N 1
ATOM 2132 C CA . ALA A 1 281 ? 8.430 7.640 -27.764 1.00 83.38 281 ALA A CA 1
ATOM 2133 C C . ALA A 1 281 ? 8.897 7.016 -26.429 1.00 83.38 281 ALA A C 1
ATOM 2135 O O . ALA A 1 281 ? 8.092 6.755 -25.533 1.00 83.38 281 ALA A O 1
ATOM 2136 N N . VAL A 1 282 ? 10.210 6.796 -26.276 1.00 83.06 282 VAL A N 1
ATOM 2137 C CA . VAL A 1 282 ? 10.842 6.162 -25.094 1.00 83.06 282 VAL A CA 1
ATOM 2138 C C . VAL A 1 282 ? 10.445 6.824 -23.768 1.00 83.06 282 VAL A C 1
ATOM 2140 O O . VAL A 1 282 ? 10.293 6.137 -22.756 1.00 83.06 282 VAL A O 1
ATOM 2143 N N . ASP A 1 283 ? 10.200 8.137 -23.761 1.00 84.50 283 ASP A N 1
ATOM 2144 C CA . ASP A 1 283 ? 9.736 8.857 -22.570 1.00 84.50 283 ASP A CA 1
ATOM 2145 C C . ASP A 1 283 ? 8.381 8.345 -22.037 1.00 84.50 283 ASP A C 1
ATOM 2147 O O . ASP A 1 283 ? 8.146 8.397 -20.830 1.00 84.50 283 ASP A O 1
ATOM 2151 N N . LEU A 1 284 ? 7.507 7.777 -22.881 1.00 87.12 284 LEU A N 1
ATOM 2152 C CA . LEU A 1 284 ? 6.268 7.128 -22.425 1.00 87.12 284 LEU A CA 1
ATOM 2153 C C . LEU A 1 284 ? 6.574 5.866 -21.609 1.00 87.12 284 LEU A C 1
ATOM 2155 O O . LEU A 1 284 ? 6.043 5.702 -20.510 1.00 87.12 284 LEU A O 1
ATOM 2159 N N . LEU A 1 285 ? 7.484 5.018 -22.103 1.00 86.00 285 LEU A N 1
ATOM 2160 C CA . LEU A 1 285 ? 7.946 3.816 -21.403 1.00 86.00 285 LEU A CA 1
ATOM 2161 C C . LEU A 1 285 ? 8.683 4.177 -20.101 1.00 86.00 285 LEU A C 1
ATOM 2163 O O . LEU A 1 285 ? 8.540 3.490 -19.090 1.00 86.00 285 LEU A O 1
ATOM 2167 N N . ARG A 1 286 ? 9.433 5.287 -20.094 1.00 85.62 286 ARG A N 1
ATOM 2168 C CA . ARG A 1 286 ? 10.092 5.830 -18.897 1.00 85.62 286 ARG A CA 1
ATOM 2169 C C . ARG A 1 286 ? 9.085 6.296 -17.849 1.00 85.62 286 ARG A C 1
ATOM 2171 O O . ARG A 1 286 ? 9.225 5.934 -16.683 1.00 85.62 286 ARG A O 1
ATOM 2178 N N . ASN A 1 287 ? 8.073 7.061 -18.252 1.00 87.12 287 ASN A N 1
ATOM 2179 C CA . ASN A 1 287 ? 7.028 7.542 -17.350 1.00 87.12 287 ASN A CA 1
ATOM 2180 C C . ASN A 1 287 ? 6.210 6.375 -16.777 1.00 87.12 287 ASN A C 1
ATOM 2182 O O . ASN A 1 287 ? 6.004 6.320 -15.565 1.00 87.12 287 ASN A O 1
ATOM 2186 N N . ALA A 1 288 ? 5.853 5.394 -17.613 1.00 88.31 288 ALA A N 1
ATOM 2187 C CA . ALA A 1 288 ? 5.216 4.150 -17.184 1.00 88.31 288 ALA A CA 1
ATOM 2188 C C . ALA A 1 288 ? 6.071 3.386 -16.152 1.00 88.31 288 ALA A C 1
ATOM 2190 O O . ALA A 1 288 ? 5.551 2.945 -15.125 1.00 88.31 288 ALA A O 1
ATOM 2191 N N . ALA A 1 289 ? 7.388 3.273 -16.371 1.00 85.31 289 ALA A N 1
ATOM 2192 C CA . ALA A 1 289 ? 8.307 2.622 -15.435 1.00 85.31 289 ALA A CA 1
ATOM 2193 C C . ALA A 1 289 ? 8.396 3.352 -14.082 1.00 85.31 289 ALA A C 1
ATOM 2195 O O . ALA A 1 289 ? 8.325 2.708 -13.034 1.00 85.31 289 ALA A O 1
ATOM 2196 N N . ILE A 1 290 ? 8.508 4.687 -14.093 1.00 85.75 290 ILE A N 1
ATOM 2197 C CA . ILE A 1 290 ? 8.546 5.508 -12.872 1.00 85.75 290 ILE A CA 1
ATOM 2198 C C . ILE A 1 290 ? 7.249 5.327 -12.076 1.00 85.75 290 ILE A C 1
ATOM 2200 O O . ILE A 1 290 ? 7.306 4.909 -10.919 1.00 85.75 290 ILE A O 1
ATOM 2204 N N . GLN A 1 291 ? 6.089 5.545 -12.705 1.00 85.88 291 GLN A N 1
ATOM 2205 C CA . GLN A 1 291 ? 4.781 5.412 -12.050 1.00 85.88 291 GLN A CA 1
ATOM 2206 C C . GLN A 1 291 ? 4.560 3.997 -11.497 1.00 85.88 291 GLN A C 1
ATOM 2208 O O . GLN A 1 291 ? 4.138 3.836 -10.353 1.00 85.88 291 GLN A O 1
ATOM 2213 N N . THR A 1 292 ? 4.924 2.956 -12.254 1.00 86.00 292 THR A N 1
ATOM 2214 C CA . THR A 1 292 ? 4.832 1.566 -11.776 1.00 86.00 292 THR A CA 1
ATOM 2215 C C . THR A 1 292 ? 5.703 1.343 -10.538 1.00 86.00 292 THR A C 1
ATOM 2217 O O . THR A 1 292 ? 5.240 0.740 -9.570 1.00 86.00 292 THR A O 1
ATOM 2220 N N . SER A 1 293 ? 6.934 1.872 -10.512 1.00 82.88 293 SER A N 1
ATOM 2221 C CA . SER A 1 293 ? 7.821 1.750 -9.344 1.00 82.88 293 SER A CA 1
ATOM 2222 C C . SER A 1 293 ? 7.255 2.428 -8.087 1.00 82.88 293 SER A C 1
ATOM 2224 O O . SER A 1 293 ? 7.426 1.917 -6.979 1.00 82.88 293 SER A O 1
ATOM 2226 N N . GLU A 1 294 ? 6.521 3.535 -8.241 1.00 85.06 294 GLU A N 1
ATOM 2227 C CA . GLU A 1 294 ? 5.833 4.201 -7.132 1.00 85.06 294 GLU A CA 1
ATOM 2228 C C . GLU A 1 294 ? 4.666 3.360 -6.602 1.00 85.06 294 GLU A C 1
ATOM 2230 O O . GLU A 1 294 ? 4.549 3.190 -5.387 1.00 85.06 294 GLU A O 1
ATOM 2235 N N . LEU A 1 295 ? 3.852 2.769 -7.485 1.00 82.62 295 LEU A N 1
ATOM 2236 C CA . LEU A 1 295 ? 2.729 1.906 -7.095 1.00 82.62 295 LEU A CA 1
ATOM 2237 C C . LEU A 1 295 ? 3.187 0.616 -6.391 1.00 82.62 295 LEU A C 1
ATOM 2239 O O . LEU A 1 295 ? 2.569 0.214 -5.403 1.00 82.62 295 LEU A O 1
ATOM 2243 N N . VAL A 1 296 ? 4.298 -0.002 -6.822 1.00 79.50 296 VAL A N 1
ATOM 2244 C CA . VAL A 1 296 ? 4.874 -1.199 -6.162 1.00 79.50 296 VAL A CA 1
ATOM 2245 C C . VAL A 1 296 ? 5.154 -0.937 -4.675 1.00 79.50 296 VAL A C 1
ATOM 2247 O O . VAL A 1 296 ? 4.936 -1.813 -3.835 1.00 79.50 296 VAL A O 1
ATOM 2250 N N . ARG A 1 297 ? 5.601 0.276 -4.323 1.00 76.75 297 ARG A N 1
ATOM 2251 C CA . ARG A 1 297 ? 5.981 0.642 -2.946 1.00 76.75 297 ARG A CA 1
ATOM 2252 C C . ARG A 1 297 ? 4.790 0.878 -2.013 1.00 76.75 297 ARG A C 1
ATOM 2254 O O . ARG A 1 297 ? 4.984 0.882 -0.798 1.00 76.75 297 ARG A O 1
ATOM 2261 N N . GLN A 1 298 ? 3.583 1.090 -2.543 1.00 70.62 298 GLN A N 1
ATOM 2262 C CA . GLN A 1 298 ? 2.440 1.570 -1.754 1.00 70.62 298 GLN A CA 1
ATOM 2263 C C . GLN A 1 298 ? 1.665 0.469 -1.012 1.00 70.62 298 GLN A C 1
ATOM 2265 O O . GLN A 1 298 ? 1.001 0.779 -0.028 1.00 70.62 298 GLN A O 1
ATOM 2270 N N . GLY A 1 299 ? 1.798 -0.802 -1.414 1.00 68.56 299 GLY A N 1
ATOM 2271 C CA . GLY A 1 299 ? 1.171 -1.940 -0.725 1.00 68.56 299 GLY A CA 1
ATOM 2272 C C . GLY A 1 299 ? -0.353 -1.981 -0.896 1.00 68.56 299 GLY A C 1
ATOM 2273 O O . GLY A 1 299 ? -1.095 -1.597 0.001 1.00 68.56 299 GLY A O 1
ATOM 2274 N N . THR A 1 300 ? -0.799 -2.475 -2.051 1.00 83.69 300 THR A N 1
ATOM 2275 C CA . THR A 1 300 ? -2.177 -2.350 -2.560 1.00 83.69 300 THR A CA 1
ATOM 2276 C C . THR A 1 300 ? -2.871 -3.704 -2.774 1.00 83.69 300 THR A C 1
ATOM 2278 O O . THR A 1 300 ? -2.197 -4.717 -2.982 1.00 83.69 300 THR A O 1
ATOM 2281 N N . PHE A 1 301 ? -4.213 -3.736 -2.808 1.00 85.94 301 PHE A N 1
ATOM 2282 C CA . PHE A 1 301 ? -4.975 -4.898 -3.293 1.00 85.94 301 PHE A CA 1
ATOM 2283 C C . PHE A 1 301 ? -4.692 -5.217 -4.771 1.00 85.94 301 PHE A C 1
ATOM 2285 O O . PHE A 1 301 ? -4.844 -6.360 -5.192 1.00 85.94 301 PHE A O 1
ATOM 2292 N N . TYR A 1 302 ? -4.226 -4.245 -5.560 1.00 86.00 302 TYR A N 1
ATOM 2293 C CA . TYR A 1 302 ? -3.887 -4.426 -6.975 1.00 86.00 302 TYR A CA 1
ATOM 2294 C C . TYR A 1 302 ? -2.459 -4.944 -7.217 1.00 86.00 302 TYR A C 1
ATOM 2296 O O . TYR A 1 302 ? -1.990 -4.901 -8.355 1.00 86.00 302 TYR A O 1
ATOM 2304 N N . LYS A 1 303 ? -1.756 -5.433 -6.183 1.00 85.06 303 LYS A N 1
ATOM 2305 C CA . LYS A 1 303 ? -0.332 -5.817 -6.247 1.00 85.06 303 LYS A CA 1
ATOM 2306 C C . LYS A 1 303 ? 0.013 -6.676 -7.468 1.00 85.06 303 LYS A C 1
ATOM 2308 O O . LYS A 1 303 ? 0.982 -6.376 -8.156 1.00 85.06 303 LYS A O 1
ATOM 2313 N N . ASP A 1 304 ? -0.789 -7.697 -7.757 1.00 87.06 304 ASP A N 1
ATOM 2314 C CA . ASP A 1 304 ? -0.523 -8.625 -8.862 1.00 87.06 304 ASP A CA 1
ATOM 2315 C C . ASP A 1 304 ? -0.670 -7.950 -10.239 1.00 87.06 304 ASP A C 1
ATOM 2317 O O . ASP A 1 304 ? 0.063 -8.279 -11.169 1.00 87.06 304 ASP A O 1
ATOM 2321 N N . GLN A 1 305 ? -1.556 -6.952 -10.369 1.00 87.88 305 GLN A N 1
ATOM 2322 C CA . GLN A 1 305 ? -1.681 -6.148 -11.593 1.00 87.88 305 GLN A CA 1
ATOM 2323 C C . GLN A 1 305 ? -0.512 -5.171 -11.754 1.00 87.88 305 GLN A C 1
ATOM 2325 O O . GLN A 1 305 ? -0.020 -4.991 -12.866 1.00 87.88 305 GLN A O 1
ATOM 2330 N N . VAL A 1 306 ? -0.050 -4.562 -10.657 1.00 87.88 306 VAL A N 1
ATOM 2331 C CA . VAL A 1 306 ? 1.124 -3.676 -10.669 1.00 87.88 306 VAL A CA 1
ATOM 2332 C C . VAL A 1 306 ? 2.389 -4.467 -11.018 1.00 87.88 306 VAL A C 1
ATOM 2334 O O . VAL A 1 306 ? 3.179 -4.013 -11.839 1.00 87.88 306 VAL A O 1
ATOM 2337 N N . GLU A 1 307 ? 2.566 -5.670 -10.462 1.00 87.62 307 GLU A N 1
ATOM 2338 C CA . GLU A 1 307 ? 3.692 -6.544 -10.811 1.00 87.62 307 GLU A CA 1
ATOM 2339 C C . GLU A 1 307 ? 3.612 -7.008 -12.275 1.00 87.62 307 GLU A C 1
ATOM 2341 O O . GLU A 1 307 ? 4.627 -6.984 -12.967 1.00 87.62 307 GLU A O 1
ATOM 2346 N N . ALA A 1 308 ? 2.420 -7.347 -12.785 1.00 89.56 308 ALA A N 1
ATOM 2347 C CA . ALA A 1 308 ? 2.230 -7.691 -14.196 1.00 89.56 308 ALA A CA 1
ATOM 2348 C C . ALA A 1 308 ? 2.649 -6.544 -15.137 1.00 89.56 308 ALA A C 1
ATOM 2350 O O . ALA A 1 308 ? 3.461 -6.775 -16.033 1.00 89.56 308 ALA A O 1
ATOM 2351 N N . LEU A 1 309 ? 2.194 -5.307 -14.876 1.00 91.38 309 LEU A N 1
ATOM 2352 C CA . LEU A 1 309 ? 2.640 -4.110 -15.608 1.00 91.38 309 LEU A CA 1
ATOM 2353 C C . LEU A 1 309 ? 4.162 -3.938 -15.540 1.00 91.38 309 LEU A C 1
ATOM 2355 O O . LEU A 1 309 ? 4.811 -3.627 -16.537 1.00 91.38 309 LEU A O 1
ATOM 2359 N N . ARG A 1 310 ? 4.762 -4.180 -14.371 1.00 88.62 310 ARG A N 1
ATOM 2360 C CA . ARG A 1 310 ? 6.215 -4.098 -14.192 1.00 88.62 310 ARG A CA 1
ATOM 2361 C C . ARG A 1 310 ? 6.959 -5.117 -15.063 1.00 88.62 310 ARG A C 1
ATOM 2363 O O . ARG A 1 310 ? 7.962 -4.758 -15.681 1.00 88.62 310 ARG A O 1
ATOM 2370 N N . GLN A 1 311 ? 6.478 -6.357 -15.147 1.00 89.81 311 GLN A N 1
ATOM 2371 C CA . GLN A 1 311 ? 7.075 -7.385 -16.008 1.00 89.81 311 GLN A CA 1
ATOM 2372 C C . GLN A 1 311 ? 6.894 -7.060 -17.500 1.00 89.81 311 GLN A C 1
ATOM 2374 O O . GLN A 1 311 ? 7.824 -7.257 -18.283 1.00 89.81 311 GLN A O 1
ATOM 2379 N N . GLU A 1 312 ? 5.745 -6.504 -17.882 1.00 92.19 312 GLU A N 1
ATOM 2380 C CA . GLU A 1 312 ? 5.442 -6.033 -19.239 1.00 92.19 312 GLU A CA 1
ATOM 2381 C C . GLU A 1 312 ? 6.388 -4.900 -19.677 1.00 92.19 312 GLU A C 1
ATOM 2383 O O . GLU A 1 312 ? 7.046 -5.006 -20.713 1.00 92.19 312 GLU A O 1
ATOM 2388 N N . ILE A 1 313 ? 6.577 -3.877 -18.836 1.00 89.50 313 ILE A N 1
ATOM 2389 C CA . ILE A 1 313 ? 7.516 -2.767 -19.075 1.00 89.50 313 ILE A CA 1
ATOM 2390 C C . ILE A 1 313 ? 8.967 -3.273 -19.218 1.00 89.50 313 ILE A C 1
ATOM 2392 O O . ILE A 1 313 ? 9.701 -2.836 -20.110 1.00 89.50 313 ILE A O 1
ATOM 2396 N N . ILE A 1 314 ? 9.386 -4.240 -18.389 1.00 87.38 314 ILE A N 1
ATOM 2397 C CA . ILE A 1 314 ? 10.704 -4.891 -18.504 1.00 87.38 314 ILE A CA 1
ATOM 2398 C C . ILE A 1 314 ? 10.829 -5.675 -19.822 1.00 87.38 314 ILE A C 1
ATOM 2400 O O . ILE A 1 314 ? 11.892 -5.648 -20.452 1.00 87.38 314 ILE A O 1
ATOM 2404 N N . ALA A 1 315 ? 9.780 -6.385 -20.245 1.00 89.31 315 ALA A N 1
ATOM 2405 C CA . ALA A 1 315 ? 9.772 -7.149 -21.490 1.00 89.31 315 ALA A CA 1
ATOM 2406 C C . ALA A 1 315 ? 9.858 -6.232 -22.722 1.00 89.31 315 ALA A C 1
ATOM 2408 O O . ALA A 1 315 ? 10.689 -6.477 -23.599 1.00 89.31 315 ALA A O 1
ATOM 2409 N N . LEU A 1 316 ? 9.091 -5.137 -22.742 1.00 88.44 316 LEU A N 1
ATOM 2410 C CA . LEU A 1 316 ? 9.137 -4.117 -23.793 1.00 88.44 316 LEU A CA 1
ATOM 2411 C C . LEU A 1 316 ? 10.537 -3.498 -23.917 1.00 88.44 316 LEU A C 1
ATOM 2413 O O . LEU A 1 316 ? 11.096 -3.480 -25.015 1.00 88.44 316 LEU A O 1
ATOM 2417 N N . ARG A 1 317 ? 11.166 -3.096 -22.799 1.00 86.94 317 ARG A N 1
ATOM 2418 C CA . ARG A 1 317 ? 12.556 -2.594 -22.802 1.00 86.94 317 ARG A CA 1
ATOM 2419 C C . ARG A 1 317 ? 13.533 -3.610 -23.403 1.00 86.94 317 ARG A C 1
ATOM 2421 O O . ARG A 1 317 ? 14.383 -3.239 -24.212 1.00 86.94 317 ARG A O 1
ATOM 2428 N N . LYS A 1 318 ? 13.431 -4.888 -23.020 1.00 85.94 318 LYS A N 1
ATOM 2429 C CA . LYS A 1 318 ? 14.304 -5.955 -23.545 1.00 85.94 318 LYS A CA 1
ATOM 2430 C C . LYS A 1 318 ? 14.119 -6.157 -25.047 1.00 85.94 318 LYS A C 1
ATOM 2432 O O . LYS A 1 318 ? 15.112 -6.314 -25.752 1.00 85.94 318 LYS A O 1
ATOM 2437 N N . GLU A 1 319 ? 12.884 -6.132 -25.543 1.00 87.38 319 GLU A N 1
ATOM 2438 C CA . GLU A 1 319 ? 12.611 -6.283 -26.975 1.00 87.38 319 GLU A CA 1
ATOM 2439 C C . GLU A 1 319 ? 13.103 -5.073 -27.785 1.00 87.38 319 GLU A C 1
ATOM 2441 O O . GLU A 1 319 ? 13.648 -5.270 -28.869 1.00 87.38 319 GLU A O 1
ATOM 2446 N N . MET A 1 320 ? 13.019 -3.844 -27.255 1.00 82.88 320 MET A N 1
ATOM 2447 C CA . MET A 1 320 ? 13.649 -2.673 -27.886 1.00 82.88 320 MET A CA 1
ATOM 2448 C C . MET A 1 320 ? 15.166 -2.833 -28.019 1.00 82.88 320 MET A C 1
ATOM 2450 O O . MET A 1 320 ? 15.706 -2.695 -29.116 1.00 82.88 320 MET A O 1
ATOM 2454 N N . LEU A 1 321 ? 15.848 -3.173 -26.918 1.00 82.12 321 LEU A N 1
ATOM 2455 C CA . LEU A 1 321 ? 17.298 -3.393 -26.915 1.00 82.12 321 LEU A CA 1
ATOM 2456 C C . LEU A 1 321 ? 17.696 -4.534 -27.869 1.00 82.12 321 LEU A C 1
ATOM 2458 O O . LEU A 1 321 ? 18.712 -4.440 -28.550 1.00 82.12 321 LEU A O 1
ATOM 2462 N N . ARG A 1 322 ? 16.875 -5.590 -27.975 1.00 83.56 322 ARG A N 1
ATOM 2463 C CA . ARG A 1 322 ? 17.105 -6.718 -28.894 1.00 83.56 322 ARG A CA 1
ATOM 2464 C C . ARG A 1 322 ? 16.887 -6.354 -30.365 1.00 83.56 322 ARG A C 1
ATOM 2466 O O . ARG A 1 322 ? 17.577 -6.900 -31.222 1.00 83.56 322 ARG A O 1
ATOM 2473 N N . ARG A 1 323 ? 15.922 -5.482 -30.674 1.00 77.75 323 ARG A N 1
ATOM 2474 C CA . ARG A 1 323 ? 15.680 -5.003 -32.048 1.00 77.75 323 ARG A CA 1
ATOM 2475 C C . ARG A 1 323 ? 16.790 -4.081 -32.544 1.00 77.75 323 ARG A C 1
ATOM 2477 O O . ARG A 1 323 ? 17.001 -4.030 -33.751 1.00 77.75 323 ARG A O 1
ATOM 2484 N N . GLY A 1 324 ? 17.491 -3.418 -31.621 1.00 63.78 324 GLY A N 1
ATOM 2485 C CA . GLY A 1 324 ? 18.454 -2.365 -31.913 1.00 63.78 324 GLY A CA 1
ATOM 2486 C C . GLY A 1 324 ? 17.718 -1.127 -32.408 1.00 63.78 324 GLY A C 1
ATOM 2487 O O . GLY A 1 324 ? 17.145 -1.128 -33.497 1.00 63.78 324 GLY A O 1
ATOM 2488 N N . SER A 1 325 ? 17.698 -0.054 -31.620 1.00 58.62 325 SER A N 1
ATOM 2489 C CA . SER A 1 325 ? 17.174 1.203 -32.139 1.00 58.62 325 SER A CA 1
ATOM 2490 C C . SER A 1 325 ? 18.088 1.700 -33.255 1.00 58.62 325 SER A C 1
ATOM 2492 O O . SER A 1 325 ? 19.299 1.804 -33.076 1.00 58.62 325 SER A O 1
ATOM 2494 N N . SER A 1 326 ? 17.503 2.037 -34.408 1.00 56.62 326 SER A N 1
ATOM 2495 C CA . SER A 1 326 ? 18.242 2.607 -35.546 1.00 56.62 326 SER A CA 1
ATOM 2496 C C . SER A 1 326 ? 18.928 3.941 -35.209 1.00 56.62 326 SER A C 1
ATOM 2498 O O . SER A 1 326 ? 19.759 4.414 -35.982 1.00 56.62 326 SER A O 1
ATOM 2500 N N . ASP A 1 327 ? 18.560 4.545 -34.079 1.00 68.50 327 ASP A N 1
ATOM 2501 C CA . ASP A 1 327 ? 19.114 5.769 -33.528 1.00 68.50 327 ASP A CA 1
ATOM 2502 C C . ASP A 1 327 ? 19.905 5.471 -32.237 1.00 68.50 327 ASP A C 1
ATOM 2504 O O . ASP A 1 327 ? 19.411 4.820 -31.308 1.00 68.50 327 ASP A O 1
ATOM 2508 N N . GLN A 1 328 ? 21.136 5.991 -32.169 1.00 68.69 328 GLN A N 1
ATOM 2509 C CA . GLN A 1 328 ? 21.975 5.954 -30.966 1.00 68.69 328 GLN A CA 1
ATOM 2510 C C . GLN A 1 328 ? 21.368 6.757 -29.806 1.00 68.69 328 GLN A C 1
ATOM 2512 O O . GLN A 1 328 ? 21.694 6.495 -28.647 1.00 68.69 328 GLN A O 1
ATOM 2517 N N . GLN A 1 329 ? 20.517 7.749 -30.083 1.00 71.06 329 GLN A N 1
ATOM 2518 C CA . GLN A 1 329 ? 19.873 8.558 -29.052 1.00 71.06 329 GLN A CA 1
ATOM 2519 C C . GLN A 1 329 ? 18.851 7.733 -28.261 1.00 71.06 329 GLN A C 1
ATOM 2521 O O . GLN A 1 329 ? 18.886 7.738 -27.031 1.00 71.06 329 GLN A O 1
ATOM 2526 N N . THR A 1 330 ? 18.019 6.948 -28.950 1.00 69.69 330 THR A N 1
ATOM 2527 C CA . THR A 1 330 ? 17.078 5.993 -28.347 1.00 69.69 330 THR A CA 1
ATOM 2528 C C . THR A 1 330 ? 17.806 4.944 -27.496 1.00 69.69 330 THR A C 1
ATOM 2530 O O . THR A 1 330 ? 17.384 4.656 -26.377 1.00 69.69 330 THR A O 1
ATOM 2533 N N . GLU A 1 331 ? 18.941 4.415 -27.972 1.00 71.81 331 GLU A N 1
ATOM 2534 C CA . GLU A 1 331 ? 19.745 3.440 -27.220 1.00 71.81 331 GLU A CA 1
ATOM 2535 C C . GLU A 1 331 ? 20.333 4.060 -25.941 1.00 71.81 331 GLU A C 1
ATOM 2537 O O . GLU A 1 331 ? 20.289 3.453 -24.868 1.00 71.81 331 GLU A O 1
ATOM 2542 N N . ARG A 1 332 ? 20.828 5.305 -26.016 1.00 75.50 332 ARG A N 1
ATOM 2543 C CA . ARG A 1 332 ? 21.280 6.054 -24.833 1.00 75.50 332 ARG A CA 1
ATOM 2544 C C . ARG A 1 332 ? 20.145 6.285 -23.844 1.00 75.50 332 ARG A C 1
ATOM 2546 O O . ARG A 1 332 ? 20.335 5.987 -22.673 1.00 75.50 332 ARG A O 1
ATOM 2553 N N . GLN A 1 333 ? 18.966 6.716 -24.293 1.00 74.75 333 GLN A N 1
ATOM 2554 C CA . GLN A 1 333 ? 17.800 6.922 -23.422 1.00 74.75 333 GLN A CA 1
ATOM 2555 C C . GLN A 1 333 ? 17.361 5.620 -22.726 1.00 74.75 333 GLN A C 1
ATOM 2557 O O . GLN A 1 333 ? 17.127 5.612 -21.517 1.00 74.75 333 GLN A O 1
ATOM 2562 N N . LEU A 1 334 ? 17.333 4.493 -23.448 1.00 73.06 334 LEU A N 1
ATOM 2563 C CA . LEU A 1 334 ? 17.020 3.176 -22.877 1.00 73.06 334 LEU A CA 1
ATOM 2564 C C . LEU A 1 334 ? 18.067 2.692 -21.867 1.00 73.06 334 LEU A C 1
ATOM 2566 O O . LEU A 1 334 ? 17.721 1.953 -20.941 1.00 73.06 334 LEU A O 1
ATOM 2570 N N . ASN A 1 335 ? 19.327 3.099 -22.023 1.00 76.19 335 ASN A N 1
ATOM 2571 C CA . ASN A 1 335 ? 20.398 2.839 -21.064 1.00 76.19 335 ASN A CA 1
ATOM 2572 C C . ASN A 1 335 ? 20.381 3.837 -19.889 1.00 76.19 335 ASN A C 1
ATOM 2574 O O . ASN A 1 335 ? 20.637 3.444 -18.761 1.00 76.19 335 ASN A O 1
ATOM 2578 N N . GLU A 1 336 ? 19.982 5.092 -20.082 1.00 75.81 336 GLU A N 1
ATOM 2579 C CA . GLU A 1 336 ? 19.766 6.069 -19.001 1.00 75.81 336 GLU A CA 1
ATOM 2580 C C . GLU A 1 336 ? 18.567 5.718 -18.104 1.00 75.81 336 GLU A C 1
ATOM 2582 O O . GLU A 1 336 ? 18.469 6.205 -16.978 1.00 75.81 336 GLU A O 1
ATOM 2587 N N . MET A 1 337 ? 17.675 4.834 -18.559 1.00 71.88 337 MET A N 1
ATOM 2588 C CA . MET A 1 337 ? 16.591 4.274 -17.749 1.00 71.88 337 MET A CA 1
ATOM 2589 C C . MET A 1 337 ? 17.055 3.187 -16.763 1.00 71.88 337 MET A C 1
ATOM 2591 O O . MET A 1 337 ? 16.297 2.855 -15.852 1.00 71.88 337 MET A O 1
ATOM 2595 N N . ASP A 1 338 ? 18.279 2.651 -16.869 1.00 69.50 338 ASP A N 1
ATOM 2596 C CA . ASP A 1 338 ? 18.788 1.593 -15.974 1.00 69.50 338 ASP A CA 1
ATOM 2597 C C . ASP A 1 338 ? 18.619 1.893 -14.468 1.00 69.50 338 ASP A C 1
ATOM 2599 O O . ASP A 1 338 ? 18.208 0.990 -13.745 1.00 69.50 338 ASP A O 1
ATOM 2603 N N . PRO A 1 339 ? 18.863 3.119 -13.955 1.00 69.00 339 PRO A N 1
ATOM 2604 C CA . PRO A 1 339 ? 18.638 3.449 -12.547 1.00 69.00 339 PRO A CA 1
ATOM 2605 C C . PRO A 1 339 ? 17.173 3.314 -12.119 1.00 69.00 339 PRO A C 1
ATOM 2607 O O . PRO A 1 339 ? 16.915 2.882 -11.000 1.00 69.00 339 PRO A O 1
ATOM 2610 N N . VAL A 1 340 ? 16.219 3.621 -13.009 1.00 64.56 340 VAL A N 1
ATOM 2611 C CA . VAL A 1 340 ? 14.783 3.413 -12.756 1.00 64.56 340 VAL A CA 1
ATOM 2612 C C . VAL A 1 340 ? 14.498 1.915 -12.661 1.00 64.56 340 VAL A C 1
ATOM 2614 O O . VAL A 1 340 ? 13.861 1.477 -11.713 1.00 64.56 340 VAL A O 1
ATOM 2617 N N . PHE A 1 341 ? 15.059 1.111 -13.569 1.00 63.69 341 PHE A N 1
ATOM 2618 C CA . PHE A 1 341 ? 14.933 -0.353 -13.548 1.00 63.69 341 PHE A CA 1
ATOM 2619 C C . PHE A 1 341 ? 15.752 -1.059 -12.457 1.00 63.69 341 PHE A C 1
ATOM 2621 O O . PHE A 1 341 ? 15.516 -2.233 -12.206 1.00 63.69 341 PHE A O 1
ATOM 2628 N N . ARG A 1 342 ? 16.679 -0.379 -11.772 1.00 65.25 342 ARG A N 1
ATOM 2629 C CA . ARG A 1 342 ? 17.352 -0.896 -10.563 1.00 65.25 342 ARG A CA 1
ATOM 2630 C C . ARG A 1 342 ? 16.528 -0.706 -9.289 1.00 65.25 342 ARG A C 1
ATOM 2632 O O . ARG A 1 342 ? 16.876 -1.278 -8.262 1.00 65.25 342 ARG A O 1
ATOM 2639 N N . LEU A 1 343 ? 15.455 0.085 -9.349 1.00 56.19 343 LEU A N 1
ATOM 2640 C CA . LEU A 1 343 ? 14.438 0.174 -8.295 1.00 56.19 343 LEU A CA 1
ATOM 2641 C C . LEU A 1 343 ? 13.357 -0.914 -8.437 1.00 56.19 343 LEU A C 1
ATOM 2643 O O . LEU A 1 343 ? 12.442 -0.965 -7.613 1.00 56.19 343 LEU A O 1
ATOM 2647 N N . PHE A 1 344 ? 13.456 -1.756 -9.474 1.00 55.56 344 PHE A N 1
ATOM 2648 C CA . PHE A 1 344 ? 12.609 -2.923 -9.691 1.00 55.56 344 PHE A CA 1
ATOM 2649 C C . PHE A 1 344 ? 13.257 -4.158 -9.046 1.00 55.56 344 PHE A C 1
ATOM 2651 O O . PHE A 1 344 ? 14.269 -4.652 -9.577 1.00 55.56 344 PHE A O 1
#

Secondary structure (DSSP, 8-state):
---HHHHHHHHHHHHHHHHHHHHHTTT-TTHHHHHHHHHHHH-TT-HHHHHHHHHHHTSHHHHHHHTTTTSHHHHHHHHHHHHHHTTTS-HHHHHHHHHHHHHHTT----PPP--PPPPP------------------------PPP------------------------GGGGGGSS--------HHHHHHHHHHHHHHHHHHTT--SHHHHHHHHHHHHHHHHHHHHHHTTSPPPHHHHHHHHHHHHHHHHHHHHHHHHHHHHHHHHHHHHHHH-TT-HHHHHHHHHHHHHHHHH--TTHHHHHHHHHHHHHHHHHHHHH--SSHHHHHHHHHTHHHHTT-

pLDDT: mean 72.13, std 20.66, range [27.62, 94.31]